Protein AF-A0A7Y3L074-F1 (afdb_monomer)

Mean predicted aligned error: 13.91 Å

Solvent-accessible surface area (backbone atoms only — not comparable to full-atom values): 13101 Å² total; per-residue (Å²): 138,76,60,79,57,76,55,100,78,48,36,43,43,35,52,37,78,64,99,51,98,62,56,33,51,31,40,36,39,57,53,100,70,73,79,61,49,61,50,62,70,57,99,68,92,46,83,76,61,37,72,64,50,51,51,47,52,52,53,50,50,29,71,76,64,77,39,83,77,81,68,68,74,72,76,77,77,85,73,68,90,47,70,68,57,40,52,49,51,52,51,51,52,52,50,54,56,51,50,52,26,46,50,46,20,62,72,48,57,49,42,80,77,44,70,34,80,97,48,75,51,40,52,28,30,32,35,73,45,53,86,84,59,91,61,97,45,43,48,34,36,34,67,46,63,84,41,83,61,37,48,50,79,42,67,68,32,53,74,41,80,77,71,58,36,36,66,51,38,34,51,54,61,72,38,39,74,66,37,48,54,49,23,40,59,47,33,76,68,37,81,68,66,47,76,46,82,40,48,44,78,73,92,71,81,65,101,60,74,67,56,38,83,46,75,48,73,52,74,130

Foldseek 3Di:
DWDWDDDPQQKTWIFADDDDPGTKIKIWHDDPDDDIAIDIPDPDDDPRDDPRRVVSVQVVCCVVPVDHDCPPPPPPPDDDPDPVRVVVVVVVVLVVVVVVLLVCLVPQQKDFPDADPPFNAAWIFIDGSPPVDPDPTWIWGAQALVLQVIAIPDPCQLQDDSSDGSRRSNSCVVCDPVNSVRRHVCLQPDQDKDKDKGADDPVPPDPDDRIDIDIDGGDD

Radius of gyration: 23.71 Å; Cα contacts (8 Å, |Δi|>4): 318; chains: 1; bounding box: 51×34×70 Å

Nearest PDB structures (foldseek):
  2yn8-assembly2_B  TM=3.005E-01  e=8.633E+00  Homo sapiens
  6yuf-assembly1_A  TM=2.715E-01  e=9.701E+00  Schizosaccharomyces pombe 972h-

Sequence (220 aa):
MSSLDSDEDNRLVARVAGNAEQPYRVEIRFARSGPPTARCGCPYDWEPLCKHAVAALLAWQQSETGSEPKLGGVASARAEDDPAERENTLRELAAIEREDRRKRAIEEGLRVRRTPAGGPLGDYAVTSGDPTRKTENYRVAVRDADWVHASCGCVDFMTNELGTCKHIECVRRYLGKEGARRLAAAAARSRRVSAYVSPRASDRLRFEAAEEIRFHVPPA

Secondary structure (DSSP, 8-state):
---EEEETTTEEEEEE--SSSSPEEEEEE--SSSPPEEEE-SS---SS--HHHHHHHHHHHHHHHSS----------S---SHHHHHHHHHHHHHHHHHHHHHHHHHT--EEEE--TTSSSEEEEEE-S-TT-----EEEEE-STTSTT-EE-SHHHHH-SSS--HHHHHHHHHHHHHHHHHHHHHHTT----EEEEEEPP-TT---S-SEEEEEE----

Structure (mmCIF, N/CA/C/O backbone):
data_AF-A0A7Y3L074-F1
#
_entry.id   AF-A0A7Y3L074-F1
#
loop_
_atom_site.group_PDB
_atom_site.id
_atom_site.type_symbol
_atom_site.label_atom_id
_atom_site.label_alt_id
_atom_site.label_comp_id
_atom_site.label_asym_id
_atom_site.label_entity_id
_atom_site.label_seq_id
_atom_site.pdbx_PDB_ins_code
_atom_site.Cartn_x
_atom_site.Cartn_y
_atom_site.Cartn_z
_atom_site.occupancy
_atom_site.B_iso_or_equiv
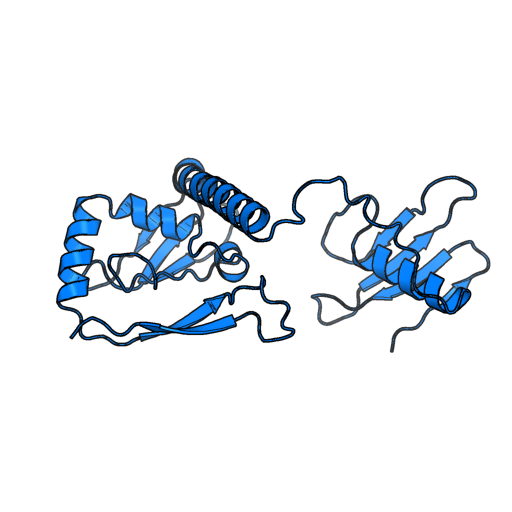_atom_site.auth_seq_id
_atom_site.auth_comp_id
_atom_site.auth_asym_id
_atom_site.auth_atom_id
_atom_site.pdbx_PDB_model_num
ATOM 1 N N . MET A 1 1 ? -0.785 -16.328 -32.886 1.00 34.22 1 MET A N 1
ATOM 2 C CA . MET A 1 1 ? 0.092 -16.386 -34.073 1.00 34.22 1 MET A CA 1
ATOM 3 C C . MET A 1 1 ? 0.764 -15.035 -34.229 1.00 34.22 1 MET A C 1
ATOM 5 O O . MET A 1 1 ? 0.110 -14.071 -34.610 1.00 34.22 1 MET A O 1
ATOM 9 N N . SER A 1 2 ? 2.019 -14.943 -33.808 1.00 39.16 2 SER A N 1
ATOM 10 C CA . SER A 1 2 ? 2.901 -13.796 -34.020 1.00 39.16 2 SER A CA 1
ATOM 11 C C . SER A 1 2 ? 3.472 -13.908 -35.435 1.00 39.16 2 SER A C 1
ATOM 13 O O . SER A 1 2 ? 4.170 -14.871 -35.725 1.00 39.16 2 SER A O 1
ATOM 15 N N . SER A 1 3 ? 3.116 -12.974 -36.318 1.00 46.84 3 SER A N 1
ATOM 16 C CA . SER A 1 3 ? 3.739 -12.830 -37.642 1.00 46.84 3 SER A CA 1
ATOM 17 C C . SER A 1 3 ? 4.775 -11.715 -37.550 1.00 46.84 3 SER A C 1
ATOM 19 O O . SER A 1 3 ? 4.482 -10.673 -36.952 1.00 46.84 3 SER A O 1
ATOM 21 N N . LEU A 1 4 ? 5.965 -11.960 -38.089 1.00 47.72 4 LEU A N 1
ATOM 22 C CA . LEU A 1 4 ? 7.063 -11.006 -38.221 1.00 47.72 4 LEU A CA 1
ATOM 23 C C . LEU A 1 4 ? 7.351 -10.890 -39.715 1.00 47.72 4 LEU A C 1
ATOM 25 O O . LEU A 1 4 ? 7.787 -11.865 -40.316 1.00 47.72 4 LEU A O 1
ATOM 29 N N . ASP A 1 5 ? 7.097 -9.716 -40.284 1.00 51.16 5 ASP A N 1
ATOM 30 C CA . ASP A 1 5 ? 7.420 -9.413 -41.676 1.00 51.16 5 ASP A CA 1
ATOM 31 C C . ASP A 1 5 ? 8.426 -8.250 -41.672 1.00 51.16 5 ASP A C 1
ATOM 33 O O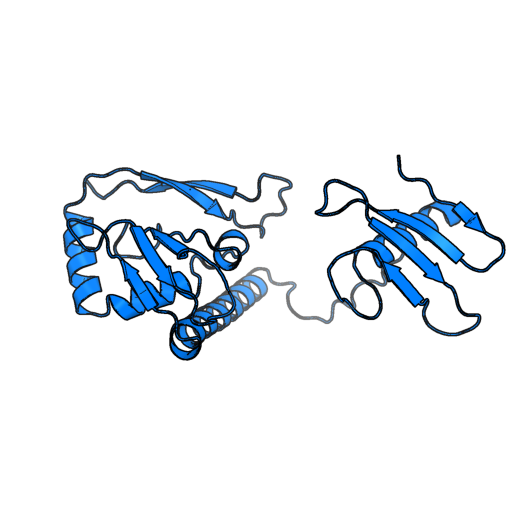 . ASP A 1 5 ? 8.124 -7.153 -41.180 1.00 51.16 5 ASP A O 1
ATOM 37 N N . SER A 1 6 ? 9.645 -8.502 -42.152 1.00 50.81 6 SER A N 1
ATOM 38 C CA . SER A 1 6 ? 10.639 -7.475 -42.475 1.00 50.81 6 SER A CA 1
ATOM 39 C C . SER A 1 6 ? 10.543 -7.155 -43.968 1.00 50.81 6 SER A C 1
ATOM 41 O O . SER A 1 6 ? 10.446 -8.049 -44.803 1.00 50.81 6 SER A O 1
ATOM 43 N N . ASP A 1 7 ? 10.514 -5.866 -44.295 1.00 54.56 7 ASP A N 1
ATOM 44 C CA . ASP A 1 7 ? 10.444 -5.357 -45.671 1.00 54.56 7 ASP A CA 1
ATOM 45 C C . ASP A 1 7 ? 11.780 -4.679 -46.031 1.00 54.56 7 ASP A C 1
ATOM 47 O O . ASP A 1 7 ? 12.517 -4.265 -45.128 1.00 54.56 7 ASP A O 1
ATOM 51 N N . GLU A 1 8 ? 12.082 -4.514 -47.323 1.00 53.91 8 GLU A N 1
ATOM 52 C CA . GLU A 1 8 ? 13.329 -3.911 -47.849 1.00 53.91 8 GLU A CA 1
ATOM 53 C C . GLU A 1 8 ? 13.558 -2.448 -47.370 1.00 53.91 8 GLU A C 1
ATOM 55 O O . GLU A 1 8 ? 14.645 -1.888 -47.511 1.00 53.91 8 GLU A O 1
ATOM 60 N N . ASP A 1 9 ? 12.556 -1.849 -46.718 1.00 59.78 9 ASP A N 1
ATOM 61 C CA . ASP A 1 9 ? 12.463 -0.455 -46.264 1.00 59.78 9 ASP A CA 1
ATOM 62 C C . ASP A 1 9 ? 13.028 -0.157 -44.850 1.00 59.78 9 ASP A C 1
ATOM 64 O O . ASP A 1 9 ? 12.645 0.840 -44.225 1.00 59.78 9 ASP A O 1
ATOM 68 N N . ASN A 1 10 ? 13.920 -0.984 -44.284 1.00 77.25 10 ASN A N 1
ATOM 69 C CA . ASN A 1 10 ? 14.431 -0.801 -42.904 1.00 77.25 10 ASN A CA 1
ATOM 70 C C . ASN A 1 10 ? 13.299 -0.696 -41.853 1.00 77.25 10 ASN A C 1
ATOM 72 O O . ASN A 1 10 ? 13.372 0.074 -40.883 1.00 77.25 10 ASN A O 1
ATOM 76 N N . ARG A 1 11 ? 12.222 -1.461 -42.054 1.00 85.12 11 ARG A N 1
ATOM 77 C CA . ARG A 1 11 ? 11.009 -1.416 -41.234 1.00 85.12 11 ARG A CA 1
ATOM 78 C C . ARG A 1 11 ? 10.669 -2.800 -40.693 1.00 85.12 11 ARG A C 1
ATOM 80 O O . ARG A 1 11 ? 10.555 -3.754 -41.452 1.00 85.12 11 ARG A O 1
ATOM 87 N N . LEU A 1 12 ? 10.427 -2.867 -39.386 1.00 88.94 12 LEU A N 1
ATOM 88 C CA . LEU A 1 12 ? 9.915 -4.046 -38.693 1.00 88.94 12 LEU A CA 1
ATOM 89 C C . LEU A 1 12 ? 8.476 -3.788 -38.245 1.00 88.94 12 LEU A C 1
ATOM 91 O O . LEU A 1 12 ? 8.205 -2.798 -37.559 1.00 88.94 12 LEU A O 1
ATOM 95 N N . VAL A 1 13 ? 7.557 -4.686 -38.602 1.00 91.75 13 VAL A N 1
ATOM 96 C CA . VAL A 1 13 ? 6.169 -4.657 -38.124 1.00 91.75 13 VAL A CA 1
ATOM 97 C C . VAL A 1 13 ? 5.883 -5.926 -37.332 1.00 91.75 13 VAL A C 1
ATOM 99 O O . VAL A 1 13 ? 6.144 -7.032 -37.793 1.00 91.75 13 VAL A O 1
ATOM 102 N N . ALA A 1 14 ? 5.319 -5.765 -36.136 1.00 92.12 14 ALA A N 1
ATOM 103 C CA . ALA A 1 14 ? 4.993 -6.878 -35.254 1.00 92.12 14 ALA A CA 1
ATOM 104 C C . ALA A 1 14 ? 3.616 -6.713 -34.604 1.00 92.12 14 ALA A C 1
ATOM 106 O O . ALA A 1 14 ? 3.124 -5.602 -34.379 1.00 92.12 14 ALA A O 1
ATOM 107 N N . ARG A 1 15 ? 3.006 -7.847 -34.251 1.00 94.50 15 ARG A N 1
ATOM 108 C CA . ARG A 1 15 ? 1.843 -7.912 -33.357 1.00 94.50 15 ARG A CA 1
ATOM 109 C C . ARG A 1 15 ? 2.285 -8.482 -32.016 1.00 94.50 15 ARG A C 1
ATOM 111 O O . ARG A 1 15 ? 2.646 -9.652 -31.937 1.00 94.50 15 ARG A O 1
ATOM 118 N N . VAL A 1 16 ? 2.245 -7.658 -30.973 1.00 92.12 16 VAL A N 1
ATOM 119 C CA . VAL A 1 16 ? 2.796 -7.981 -29.651 1.00 92.12 16 VAL A CA 1
ATOM 120 C C . VAL A 1 16 ? 1.669 -8.072 -28.627 1.00 92.12 16 VAL A C 1
ATOM 122 O O . VAL A 1 16 ? 0.908 -7.122 -28.441 1.00 92.12 16 VAL A O 1
ATOM 125 N N . ALA A 1 17 ? 1.538 -9.227 -27.973 1.00 90.88 17 ALA A N 1
ATOM 126 C CA . ALA A 1 17 ? 0.560 -9.421 -26.907 1.00 90.88 17 ALA A CA 1
ATOM 127 C C . ALA A 1 17 ? 0.863 -8.513 -25.698 1.00 90.88 17 ALA A C 1
ATOM 129 O O . ALA A 1 17 ? 2.016 -8.180 -25.424 1.00 90.88 17 ALA A O 1
ATOM 130 N N . GLY A 1 18 ? -0.174 -8.120 -24.962 1.00 83.56 18 GLY A N 1
ATOM 131 C CA . GLY A 1 18 ? -0.039 -7.295 -23.765 1.00 83.56 18 GLY A CA 1
ATOM 132 C C . GLY A 1 18 ? -1.328 -7.287 -22.950 1.00 83.56 18 GLY A C 1
ATOM 133 O O . GLY A 1 18 ? -2.044 -8.277 -22.930 1.00 83.56 18 GLY A O 1
ATOM 134 N N . ASN A 1 19 ? -1.633 -6.174 -22.277 1.00 76.62 19 ASN A N 1
ATOM 135 C CA . ASN A 1 19 ? -2.777 -6.096 -21.354 1.00 76.62 19 ASN A CA 1
ATOM 136 C C . ASN A 1 19 ? -4.155 -5.906 -22.030 1.00 76.62 19 ASN A C 1
ATOM 138 O O . ASN A 1 19 ? -5.159 -5.792 -21.338 1.00 76.62 19 ASN A O 1
ATOM 142 N N . ALA A 1 20 ? -4.207 -5.785 -23.358 1.00 78.81 20 ALA A N 1
ATOM 143 C CA . ALA A 1 20 ? -5.459 -5.674 -24.106 1.00 78.81 20 ALA A CA 1
ATOM 144 C C . ALA A 1 20 ? -5.858 -7.039 -24.683 1.00 78.81 20 ALA A C 1
ATOM 146 O O . ALA A 1 20 ? -4.991 -7.873 -24.942 1.00 78.81 20 ALA A O 1
ATOM 147 N N . GLU A 1 21 ? -7.154 -7.239 -24.945 1.00 79.62 21 GLU A N 1
ATOM 148 C CA . GLU A 1 21 ? -7.670 -8.461 -25.587 1.00 79.62 21 GLU A CA 1
ATOM 149 C C . GLU A 1 21 ? -7.034 -8.716 -26.963 1.00 79.62 21 GLU A C 1
ATOM 151 O O . GLU A 1 21 ? -6.818 -9.862 -27.354 1.00 79.62 21 GLU A O 1
ATOM 156 N N . GLN A 1 22 ? -6.709 -7.647 -27.697 1.00 83.94 22 GLN A N 1
ATOM 157 C CA . GLN A 1 22 ? -6.050 -7.727 -28.998 1.00 83.94 22 GLN A CA 1
ATOM 158 C C . GLN A 1 22 ? -4.565 -7.333 -28.900 1.00 83.94 22 GLN A C 1
ATOM 160 O O . GLN A 1 22 ? -4.235 -6.365 -28.211 1.00 83.94 22 GLN A O 1
ATOM 165 N N . PRO A 1 23 ? -3.658 -8.021 -29.626 1.00 89.25 23 PRO A N 1
ATOM 166 C CA . PRO A 1 23 ? -2.245 -7.656 -29.679 1.00 89.25 23 PRO A CA 1
ATOM 167 C C . PRO A 1 23 ? -2.024 -6.245 -30.227 1.00 89.25 23 PRO A C 1
ATOM 169 O O . PRO A 1 23 ? -2.631 -5.857 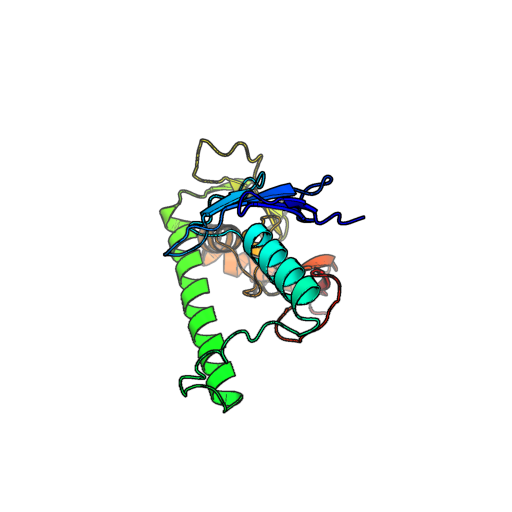-31.230 1.00 89.25 23 PRO A O 1
ATOM 172 N N . TYR A 1 24 ? -1.080 -5.520 -29.633 1.00 90.62 24 TYR A N 1
ATOM 173 C CA . TYR A 1 24 ? -0.669 -4.202 -30.097 1.00 90.62 24 TYR A CA 1
ATOM 174 C C . TYR A 1 24 ? 0.110 -4.311 -31.405 1.00 90.62 24 TYR A C 1
ATOM 176 O O . TYR A 1 24 ? 1.018 -5.135 -31.535 1.00 90.62 24 TYR A O 1
ATOM 184 N N . ARG A 1 25 ? -0.216 -3.449 -32.372 1.00 93.81 25 ARG A N 1
ATOM 185 C CA . ARG A 1 25 ? 0.609 -3.267 -33.568 1.00 93.81 25 ARG A CA 1
ATOM 186 C C . ARG A 1 25 ? 1.805 -2.390 -33.210 1.00 93.81 25 ARG A C 1
ATOM 188 O O . ARG A 1 25 ? 1.631 -1.285 -32.691 1.00 93.81 25 ARG A O 1
ATOM 195 N N . VAL A 1 26 ? 2.995 -2.895 -33.496 1.00 92.88 26 VAL A N 1
ATOM 196 C CA . VAL A 1 26 ? 4.275 -2.224 -33.282 1.00 92.88 26 VAL A CA 1
ATOM 197 C C . VAL A 1 26 ? 4.934 -2.030 -34.640 1.00 92.88 26 VAL A C 1
ATOM 199 O O . VAL A 1 26 ? 5.006 -2.970 -35.427 1.00 92.88 26 VAL A O 1
ATOM 202 N N . GLU A 1 27 ? 5.399 -0.817 -34.915 1.00 92.69 27 GLU A N 1
AT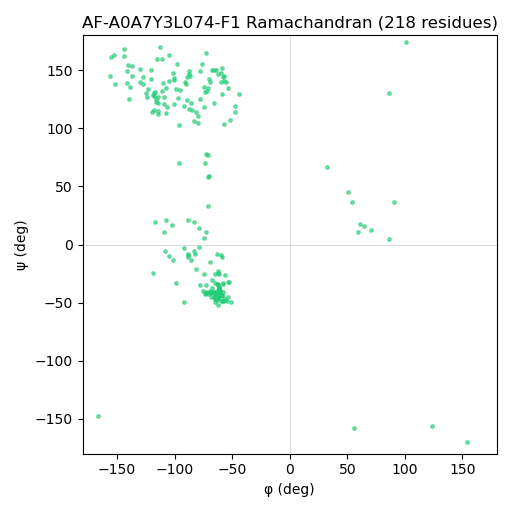OM 203 C CA . GLU A 1 27 ? 6.191 -0.481 -36.097 1.00 92.69 27 GLU A CA 1
ATOM 204 C C . GLU A 1 27 ? 7.507 0.148 -35.648 1.00 92.69 27 GLU A C 1
ATOM 206 O O . GLU A 1 27 ? 7.502 1.112 -34.881 1.00 92.69 27 GLU A O 1
ATOM 211 N N . ILE A 1 28 ? 8.625 -0.395 -36.121 1.00 91.56 28 ILE A N 1
ATOM 212 C CA . ILE A 1 28 ? 9.973 0.072 -35.801 1.00 91.56 28 ILE A CA 1
ATOM 213 C C . ILE A 1 28 ? 10.688 0.423 -37.097 1.00 91.56 28 ILE A C 1
ATOM 215 O O . ILE A 1 28 ? 10.638 -0.338 -38.061 1.00 91.56 28 ILE A O 1
ATOM 219 N N . ARG A 1 29 ? 11.343 1.585 -37.121 1.00 88.88 29 ARG A N 1
ATOM 220 C CA . ARG A 1 29 ? 12.133 2.058 -38.261 1.00 88.88 29 ARG A CA 1
ATOM 221 C C . ARG A 1 29 ? 13.588 2.219 -37.865 1.00 88.88 29 ARG A C 1
ATOM 223 O O . ARG A 1 29 ? 13.898 2.922 -36.898 1.00 88.88 29 ARG A O 1
ATOM 230 N N . PHE A 1 30 ? 14.466 1.602 -38.645 1.00 85.75 30 PHE A N 1
ATOM 231 C CA . PHE A 1 30 ? 15.907 1.678 -38.459 1.00 85.75 30 PHE A CA 1
ATOM 232 C C . PHE A 1 30 ? 16.481 2.832 -39.282 1.00 85.75 30 PHE A C 1
ATOM 234 O O . PHE A 1 30 ? 16.376 2.872 -40.510 1.00 85.75 30 PHE A O 1
ATOM 241 N N . ALA A 1 31 ? 17.092 3.796 -38.597 1.00 77.19 31 ALA A N 1
ATOM 242 C CA . ALA A 1 31 ? 17.871 4.835 -39.254 1.00 77.19 31 ALA A CA 1
ATOM 243 C C . ALA A 1 31 ? 19.230 4.273 -39.706 1.00 77.19 31 ALA A C 1
ATOM 245 O O . ALA A 1 31 ? 19.751 3.330 -39.115 1.00 77.19 31 ALA A O 1
ATOM 246 N N . ARG A 1 32 ? 19.846 4.892 -40.725 1.00 71.69 32 ARG A N 1
ATOM 247 C CA . ARG A 1 32 ? 21.221 4.558 -41.156 1.00 71.69 32 ARG A CA 1
ATOM 248 C C . ARG A 1 32 ? 22.267 4.814 -40.061 1.00 71.69 32 ARG A C 1
ATOM 250 O O . ARG A 1 32 ? 23.333 4.213 -40.079 1.00 71.69 32 ARG A O 1
ATOM 257 N N . SER A 1 33 ? 21.960 5.711 -39.128 1.00 71.88 33 SER A N 1
ATOM 258 C CA . SER A 1 33 ? 22.770 6.036 -37.956 1.00 71.88 33 SER A CA 1
ATOM 259 C C . SER A 1 33 ? 21.857 6.511 -36.826 1.00 71.88 33 SER A C 1
ATOM 261 O O . SER A 1 33 ? 20.957 7.313 -37.079 1.00 71.88 33 SER A O 1
ATOM 263 N N . GLY A 1 34 ? 22.112 6.071 -35.594 1.00 73.06 34 GLY A N 1
ATOM 264 C CA . GLY A 1 34 ? 21.317 6.429 -34.414 1.00 73.06 34 GLY A CA 1
ATOM 265 C C . GLY A 1 34 ? 20.327 5.340 -33.974 1.00 73.06 34 GLY A C 1
ATOM 266 O O . GLY A 1 34 ? 20.219 4.301 -34.628 1.00 73.06 34 GLY A O 1
ATOM 267 N N . PRO A 1 35 ? 19.639 5.543 -32.836 1.00 77.00 35 PRO A N 1
ATOM 268 C CA . PRO A 1 35 ? 18.701 4.565 -32.293 1.00 77.00 35 PRO A CA 1
ATOM 269 C C . PRO A 1 35 ? 17.458 4.411 -33.188 1.00 77.00 35 PRO A C 1
ATOM 271 O O . PRO A 1 35 ? 17.050 5.375 -33.845 1.00 77.00 35 PRO A O 1
ATOM 274 N N . PRO A 1 36 ? 16.828 3.222 -33.219 1.00 85.12 36 PRO A N 1
ATOM 275 C CA . PRO A 1 36 ? 15.591 3.025 -33.961 1.00 85.12 36 PRO A CA 1
ATOM 276 C C . PRO A 1 36 ? 14.451 3.850 -33.355 1.00 85.12 36 PRO A C 1
ATOM 278 O O . PRO A 1 36 ? 14.393 4.072 -32.146 1.00 85.12 36 PRO A O 1
ATOM 281 N N . THR A 1 37 ? 13.508 4.257 -34.201 1.00 88.00 37 THR A N 1
ATOM 282 C CA . THR A 1 37 ? 12.263 4.902 -33.756 1.00 88.00 37 THR A CA 1
ATOM 283 C C . THR A 1 37 ? 11.134 3.883 -33.758 1.00 88.00 37 THR A C 1
ATOM 285 O O . THR A 1 37 ? 11.066 3.047 -34.661 1.00 88.00 37 THR A O 1
ATOM 288 N N . ALA A 1 38 ? 10.243 3.940 -32.766 1.00 89.69 38 ALA A N 1
ATOM 289 C CA . ALA A 1 38 ? 9.112 3.024 -32.675 1.00 89.69 38 ALA A CA 1
ATOM 290 C C . ALA A 1 38 ? 7.780 3.758 -32.525 1.00 89.69 38 ALA A C 1
ATOM 292 O O . ALA A 1 38 ? 7.670 4.764 -31.830 1.00 89.69 38 ALA A O 1
ATOM 293 N N . ARG A 1 39 ? 6.742 3.199 -33.148 1.00 90.25 39 ARG A N 1
ATOM 294 C CA . ARG A 1 39 ? 5.340 3.533 -32.903 1.00 90.25 39 ARG A CA 1
ATOM 295 C C . ARG A 1 39 ? 4.629 2.285 -32.417 1.00 90.25 39 ARG A C 1
ATOM 297 O O . ARG A 1 39 ? 4.701 1.233 -33.048 1.00 90.25 39 ARG A O 1
ATOM 304 N N . CYS A 1 40 ? 3.929 2.402 -31.299 1.00 91.56 40 CYS A N 1
ATOM 305 C CA . CYS A 1 40 ? 3.173 1.306 -30.715 1.00 91.56 40 CYS A CA 1
ATOM 306 C C . CYS A 1 40 ? 1.736 1.755 -30.470 1.00 91.56 40 CYS A C 1
ATOM 308 O O . CYS A 1 40 ? 1.514 2.851 -29.969 1.00 91.56 40 CYS A O 1
ATOM 310 N N . GLY A 1 41 ? 0.762 0.895 -30.774 1.00 88.94 41 GLY A N 1
ATOM 311 C CA . GLY A 1 41 ? -0.648 1.141 -30.451 1.00 88.94 41 GLY A CA 1
ATOM 312 C C . GLY A 1 41 ? -0.996 0.998 -28.963 1.00 88.94 41 GLY A C 1
ATOM 313 O O . GLY A 1 41 ? -2.176 0.911 -28.631 1.00 88.94 41 GLY A O 1
ATOM 314 N N . CYS A 1 42 ? -0.008 0.886 -28.067 1.00 88.81 42 CYS A N 1
ATOM 315 C CA . CYS A 1 42 ? -0.265 0.769 -26.636 1.00 88.81 42 CYS A CA 1
ATOM 316 C C . CYS A 1 42 ? -0.609 2.130 -26.013 1.00 88.81 42 CYS A C 1
ATOM 318 O O . CYS A 1 42 ? -0.066 3.143 -26.444 1.00 88.81 42 CYS A O 1
ATOM 320 N N . PRO A 1 43 ? -1.441 2.167 -24.957 1.00 82.44 43 PRO A N 1
ATOM 321 C CA . PRO A 1 43 ? -1.913 3.416 -24.352 1.00 82.44 43 PRO A CA 1
ATOM 322 C C . PRO A 1 43 ? -0.855 4.137 -23.498 1.00 82.44 43 PRO A C 1
ATOM 324 O O . PRO A 1 43 ? -1.182 5.097 -22.808 1.00 82.44 43 PRO A O 1
ATOM 327 N N . TYR A 1 44 ? 0.386 3.647 -23.480 1.00 77.50 44 TYR A N 1
ATOM 328 C CA . TYR A 1 44 ? 1.446 4.166 -22.626 1.00 77.50 44 TYR A CA 1
ATOM 329 C C . TYR A 1 44 ? 2.481 4.944 -23.434 1.00 77.50 44 TYR A C 1
ATOM 331 O O . TYR A 1 44 ? 2.971 4.443 -24.446 1.00 77.50 44 TYR A O 1
ATOM 339 N N . ASP A 1 45 ? 2.862 6.109 -22.918 1.00 70.38 45 ASP A N 1
ATOM 340 C CA . ASP A 1 45 ? 3.824 7.024 -23.530 1.00 70.38 45 ASP A CA 1
ATOM 341 C C . ASP A 1 45 ? 5.232 6.813 -22.946 1.00 70.38 45 ASP A C 1
ATOM 343 O O . ASP A 1 45 ? 5.723 7.583 -22.124 1.00 70.38 45 ASP A O 1
ATOM 347 N N . TRP A 1 46 ? 5.841 5.670 -23.278 1.00 69.12 46 TRP A N 1
ATOM 348 C CA . TRP A 1 46 ? 7.213 5.348 -22.871 1.00 69.12 46 TRP A CA 1
ATOM 349 C C . TRP A 1 46 ? 8.178 5.710 -23.999 1.00 69.12 46 TRP A C 1
ATOM 351 O O . TRP A 1 46 ? 8.301 4.964 -24.975 1.00 69.12 46 TRP A O 1
ATOM 361 N N . GLU A 1 47 ? 8.879 6.829 -23.853 1.00 65.38 47 GLU A N 1
ATOM 362 C CA . GLU A 1 47 ? 9.951 7.232 -24.762 1.00 65.38 47 GLU A CA 1
ATOM 363 C C . GLU A 1 47 ? 11.311 6.665 -24.303 1.00 65.38 47 GLU A C 1
ATOM 365 O O . GLU A 1 47 ? 11.569 6.582 -23.100 1.00 65.38 47 GLU A O 1
ATOM 370 N N . PRO A 1 48 ? 12.214 6.268 -25.223 1.00 72.81 48 PRO A N 1
ATOM 371 C CA . PRO A 1 48 ? 12.046 6.214 -26.680 1.00 72.81 48 PRO A CA 1
ATOM 372 C C . PRO A 1 48 ? 11.408 4.903 -27.186 1.00 72.81 48 PRO A C 1
ATOM 374 O O . PRO A 1 48 ? 11.020 4.824 -28.350 1.00 72.81 48 PRO A O 1
ATOM 377 N N . LEU A 1 49 ? 11.317 3.864 -26.346 1.00 84.88 49 LEU A N 1
ATOM 378 C CA . LEU A 1 49 ? 10.767 2.551 -26.693 1.00 84.88 49 LEU A CA 1
ATOM 379 C C . LEU A 1 49 ? 9.922 2.004 -25.538 1.00 84.88 49 LEU A C 1
ATOM 381 O O . LEU A 1 49 ? 10.414 1.803 -24.430 1.00 84.88 49 LEU A O 1
ATOM 385 N N . CYS A 1 50 ? 8.665 1.655 -25.809 1.00 88.94 50 CYS A N 1
ATOM 386 C CA . CYS A 1 50 ? 7.866 0.889 -24.856 1.00 88.94 50 CYS A CA 1
ATOM 387 C C . CYS A 1 50 ? 8.327 -0.578 -24.781 1.00 88.94 50 CYS A C 1
ATOM 389 O O . CYS A 1 50 ? 8.956 -1.105 -25.703 1.00 88.94 50 CYS A O 1
ATOM 391 N N . LYS A 1 51 ? 7.901 -1.295 -23.734 1.00 89.56 51 LYS A N 1
ATOM 392 C CA . LYS A 1 51 ? 8.175 -2.736 -23.576 1.00 89.56 51 LYS A CA 1
ATOM 393 C C . LYS A 1 51 ? 7.776 -3.587 -24.788 1.00 89.56 51 LYS A C 1
ATOM 395 O O . LYS A 1 51 ? 8.435 -4.574 -25.084 1.00 89.56 51 LYS A O 1
ATOM 400 N N . HIS A 1 52 ? 6.717 -3.203 -25.506 1.00 92.62 52 HIS A N 1
ATOM 401 C CA . HIS A 1 52 ? 6.272 -3.935 -26.692 1.00 92.62 52 HIS A CA 1
ATOM 402 C C . HIS A 1 52 ? 7.224 -3.726 -27.882 1.00 92.62 52 HIS A C 1
ATOM 404 O O . HIS A 1 52 ? 7.457 -4.660 -28.641 1.00 92.62 52 HIS A O 1
ATOM 410 N N . ALA A 1 53 ? 7.807 -2.530 -28.026 1.00 91.44 53 ALA A N 1
ATOM 411 C CA . ALA A 1 53 ? 8.823 -2.257 -29.041 1.00 91.44 53 ALA A CA 1
ATOM 412 C C . ALA A 1 53 ? 10.130 -3.000 -28.739 1.00 91.44 53 ALA A C 1
ATOM 414 O O . ALA A 1 53 ? 10.710 -3.609 -29.634 1.00 91.44 53 ALA A O 1
ATOM 415 N N . VAL A 1 54 ? 10.535 -3.037 -27.467 1.00 90.12 54 VAL A N 1
ATOM 416 C CA . VAL A 1 54 ? 11.670 -3.857 -27.018 1.00 90.12 54 VAL A CA 1
ATOM 417 C C . VAL A 1 54 ? 11.418 -5.337 -27.313 1.00 90.12 54 VAL A C 1
ATOM 419 O O . VAL A 1 54 ? 12.259 -5.982 -27.927 1.00 90.12 54 VAL A O 1
ATOM 422 N N . ALA A 1 55 ? 10.243 -5.868 -26.963 1.00 90.94 55 ALA A N 1
ATOM 423 C CA . ALA A 1 55 ? 9.892 -7.261 -27.236 1.00 90.94 55 ALA A CA 1
ATOM 424 C C . ALA A 1 55 ? 9.949 -7.606 -28.736 1.00 90.94 55 ALA A C 1
ATOM 426 O O . ALA A 1 55 ? 10.461 -8.662 -29.096 1.00 90.94 55 ALA A O 1
ATOM 427 N N . ALA A 1 56 ? 9.475 -6.709 -29.609 1.00 91.50 56 ALA A N 1
ATOM 428 C CA . ALA A 1 56 ? 9.563 -6.895 -31.056 1.00 91.50 56 ALA A CA 1
ATOM 429 C C . ALA A 1 56 ? 11.020 -6.940 -31.555 1.00 91.50 56 ALA A C 1
ATOM 431 O O . ALA A 1 56 ? 11.350 -7.799 -32.368 1.00 91.50 56 ALA A O 1
ATOM 432 N N . LEU A 1 57 ? 11.897 -6.066 -31.044 1.00 89.31 57 LEU A N 1
ATOM 433 C CA . LEU A 1 57 ? 13.324 -6.064 -31.392 1.00 89.31 57 LEU A CA 1
ATOM 434 C C . LEU A 1 57 ? 14.047 -7.331 -30.933 1.00 89.31 57 LEU A C 1
ATOM 436 O O . LEU A 1 57 ? 14.851 -7.868 -31.688 1.00 89.31 57 LEU A O 1
ATOM 440 N N . LEU A 1 58 ? 13.763 -7.807 -29.717 1.00 88.62 58 LEU A N 1
ATOM 441 C CA . LEU A 1 58 ? 14.365 -9.033 -29.187 1.00 88.62 58 LEU A CA 1
ATOM 442 C C . LEU A 1 58 ? 13.927 -10.249 -30.008 1.00 88.62 58 LEU A C 1
ATOM 444 O O . LEU A 1 58 ? 14.772 -11.032 -30.428 1.00 88.62 58 LEU A O 1
ATOM 448 N N . ALA A 1 59 ? 12.628 -10.364 -30.303 1.00 88.56 59 ALA A N 1
ATOM 449 C CA . ALA A 1 59 ? 12.102 -11.453 -31.122 1.00 88.56 59 ALA A C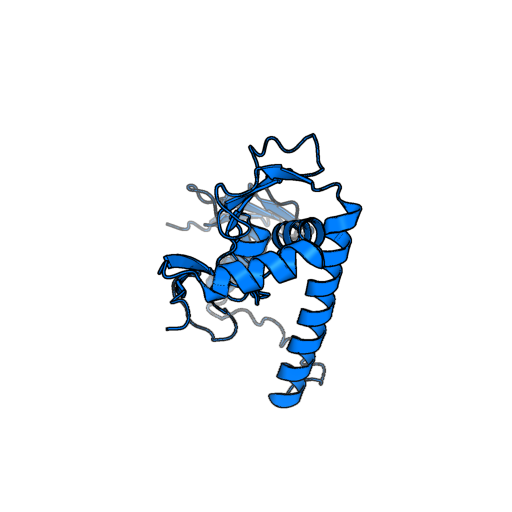A 1
ATOM 450 C C . ALA A 1 59 ? 12.695 -11.446 -32.541 1.00 88.56 59 ALA A C 1
ATOM 452 O O . ALA A 1 59 ? 13.057 -12.499 -33.058 1.00 88.56 59 ALA A O 1
ATOM 453 N N . TRP A 1 60 ? 12.837 -10.263 -33.148 1.00 88.38 60 TRP A N 1
ATOM 454 C CA . TRP A 1 60 ? 13.483 -10.115 -34.453 1.00 88.38 60 TRP A CA 1
ATOM 455 C C . TRP A 1 60 ? 14.974 -10.483 -34.408 1.00 88.38 60 TRP A C 1
ATOM 457 O O . TRP A 1 60 ? 15.449 -11.263 -35.226 1.00 88.38 60 TRP A O 1
ATOM 467 N N . GLN A 1 61 ? 15.731 -10.000 -33.420 1.00 86.88 61 GLN A N 1
ATOM 468 C CA . GLN A 1 61 ? 17.148 -10.354 -33.290 1.00 86.88 61 GLN A CA 1
ATOM 469 C C . GLN A 1 61 ? 17.343 -11.860 -33.063 1.00 86.88 61 GLN A C 1
ATOM 471 O O . GLN A 1 61 ? 18.262 -12.448 -33.638 1.00 86.88 61 GLN A O 1
ATOM 476 N N . GLN A 1 62 ? 16.479 -12.497 -32.273 1.00 86.75 62 GLN A N 1
ATOM 477 C CA . GLN A 1 62 ? 16.492 -13.946 -32.080 1.00 86.75 62 GLN A CA 1
ATOM 478 C C . GLN A 1 62 ? 16.179 -14.697 -33.382 1.00 86.75 62 GLN A C 1
ATOM 480 O O . GLN A 1 62 ? 16.847 -15.690 -33.662 1.00 86.75 62 GLN A O 1
ATOM 485 N N . SER A 1 63 ? 15.226 -14.231 -34.202 1.00 84.75 63 SER A N 1
ATOM 486 C CA . SER A 1 63 ? 14.925 -14.876 -35.490 1.00 84.75 63 SER A CA 1
ATOM 487 C C . SER A 1 63 ? 16.059 -14.739 -36.505 1.00 84.75 63 SER A C 1
ATOM 489 O O . SER A 1 63 ? 16.328 -15.688 -37.232 1.00 84.75 63 SER A O 1
ATOM 491 N N . GLU A 1 64 ? 16.747 -13.595 -36.532 1.00 83.19 64 GLU A N 1
ATOM 492 C CA . GLU A 1 64 ? 17.871 -13.355 -37.451 1.00 83.19 64 GLU A CA 1
ATOM 493 C C . GLU A 1 64 ? 19.146 -14.095 -37.029 1.00 83.19 64 GLU A C 1
ATOM 495 O O . GLU A 1 64 ? 19.886 -14.617 -37.859 1.00 83.19 64 GLU A O 1
ATOM 500 N N . THR A 1 65 ? 19.438 -14.128 -35.726 1.00 83.50 65 THR A N 1
ATOM 501 C CA . THR A 1 65 ? 20.736 -14.609 -35.219 1.00 83.50 65 THR A CA 1
ATOM 502 C C . THR A 1 65 ? 20.681 -15.997 -34.585 1.00 83.50 65 THR A C 1
ATOM 504 O O . THR A 1 65 ? 21.727 -16.545 -34.232 1.00 83.50 65 THR A O 1
ATOM 507 N N . GLY A 1 66 ? 19.482 -16.552 -34.370 1.00 82.56 66 GLY A N 1
ATOM 508 C CA . GLY A 1 66 ? 19.269 -17.813 -33.649 1.00 82.56 66 GLY A CA 1
ATOM 509 C C . GLY A 1 66 ? 19.793 -17.808 -32.208 1.00 82.56 66 GLY A C 1
ATOM 510 O O . GLY A 1 66 ? 19.899 -18.861 -31.585 1.00 82.56 66 GLY A O 1
ATOM 511 N N . SER A 1 67 ? 20.174 -16.639 -31.692 1.00 79.12 67 SER A N 1
ATOM 512 C CA . SER A 1 67 ? 20.885 -16.470 -30.431 1.00 79.12 67 SER A CA 1
ATOM 513 C C . SER A 1 67 ? 20.070 -15.600 -29.491 1.00 79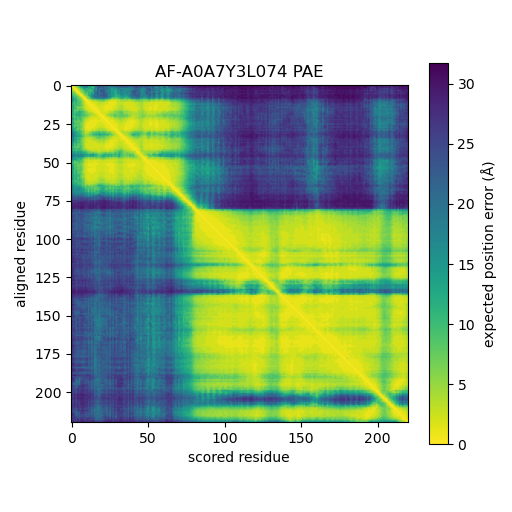.12 67 SER A C 1
ATOM 515 O O . SER A 1 67 ? 19.486 -14.600 -29.912 1.00 79.12 67 SER A O 1
ATOM 517 N N . GLU A 1 68 ? 20.095 -15.935 -28.202 1.00 76.69 68 GLU A N 1
ATOM 518 C CA . GLU A 1 68 ? 19.576 -15.043 -27.167 1.00 76.69 68 GLU A CA 1
ATOM 519 C C . GLU A 1 68 ? 20.261 -13.665 -27.262 1.00 76.69 68 GLU A C 1
ATOM 521 O O . GLU A 1 68 ? 21.476 -13.592 -27.511 1.00 76.69 68 GLU A O 1
ATOM 526 N N . PRO A 1 69 ? 19.515 -12.560 -27.082 1.00 70.31 69 PRO A N 1
ATOM 527 C CA . PRO A 1 69 ? 20.088 -11.232 -27.095 1.00 70.31 69 PRO A CA 1
ATOM 528 C C . PRO A 1 69 ? 21.146 -11.146 -26.009 1.00 70.31 69 PRO A C 1
ATOM 530 O O . PRO A 1 69 ? 20.892 -11.426 -24.836 1.00 70.31 69 PRO A O 1
ATOM 533 N N . LYS A 1 70 ? 22.336 -10.677 -26.390 1.00 70.19 70 LYS A N 1
ATOM 534 C CA . LYS A 1 70 ? 23.321 -10.197 -25.423 1.00 70.19 70 LYS A CA 1
ATOM 535 C C . LYS A 1 70 ? 22.810 -8.882 -24.853 1.00 70.19 70 LYS A C 1
ATOM 537 O O . LYS A 1 70 ? 23.255 -7.805 -25.243 1.00 70.19 70 LYS A O 1
ATOM 542 N N . LEU A 1 71 ? 21.852 -8.979 -23.937 1.00 65.31 71 LEU A N 1
ATOM 543 C CA . LEU A 1 71 ? 21.592 -7.934 -22.965 1.00 65.31 71 LEU A CA 1
ATOM 544 C C . LEU A 1 71 ? 22.927 -7.774 -22.249 1.00 65.31 71 LEU A C 1
ATOM 546 O O . LEU A 1 71 ? 23.344 -8.689 -21.538 1.00 65.31 71 LEU A O 1
ATOM 550 N N . GLY A 1 72 ? 23.671 -6.708 -22.568 1.00 57.69 72 GLY A N 1
ATOM 551 C CA . GLY A 1 72 ? 24.951 -6.438 -21.923 1.00 57.69 72 GLY A CA 1
ATOM 552 C C . GLY A 1 72 ? 24.762 -6.676 -20.436 1.00 57.69 72 GLY A C 1
ATOM 553 O O . GLY A 1 72 ? 23.743 -6.240 -19.897 1.00 57.69 72 GLY A O 1
ATOM 554 N N . GLY A 1 73 ? 25.654 -7.466 -19.823 1.00 51.88 73 GLY A N 1
ATOM 555 C CA . GLY A 1 73 ? 25.530 -7.775 -18.405 1.00 51.88 73 GLY A CA 1
ATOM 556 C C . GLY A 1 73 ? 25.278 -6.454 -17.709 1.00 51.88 73 GLY A C 1
ATOM 557 O O . GLY A 1 73 ? 26.066 -5.526 -17.914 1.00 51.88 73 GLY A O 1
ATOM 558 N N . VAL A 1 74 ? 24.130 -6.332 -17.027 1.00 48.25 74 VAL A N 1
ATOM 559 C CA . VAL A 1 74 ? 23.841 -5.150 -16.213 1.00 48.25 74 VAL A CA 1
ATOM 560 C C . VAL A 1 74 ? 25.119 -4.978 -15.434 1.00 48.25 74 VAL A C 1
ATOM 562 O O . VAL A 1 74 ? 25.508 -5.943 -14.773 1.00 48.25 74 VAL A O 1
ATOM 565 N N . ALA A 1 75 ? 25.855 -3.882 -15.667 1.00 45.72 75 ALA A N 1
ATOM 566 C CA . ALA A 1 75 ? 27.121 -3.683 -14.991 1.00 45.72 75 ALA A CA 1
ATOM 567 C C . ALA A 1 75 ? 26.762 -3.872 -13.531 1.00 45.72 75 ALA A C 1
ATOM 569 O O . ALA A 1 75 ? 25.980 -3.086 -12.993 1.00 45.72 75 ALA A O 1
ATOM 570 N N . SER A 1 76 ? 27.187 -4.998 -12.960 1.00 47.28 76 SER A N 1
ATOM 571 C CA . SER A 1 76 ? 26.884 -5.359 -11.594 1.00 47.28 76 SER A CA 1
ATOM 572 C C . SER A 1 76 ? 27.767 -4.411 -10.817 1.00 47.28 76 SER A C 1
ATOM 574 O O . SER A 1 76 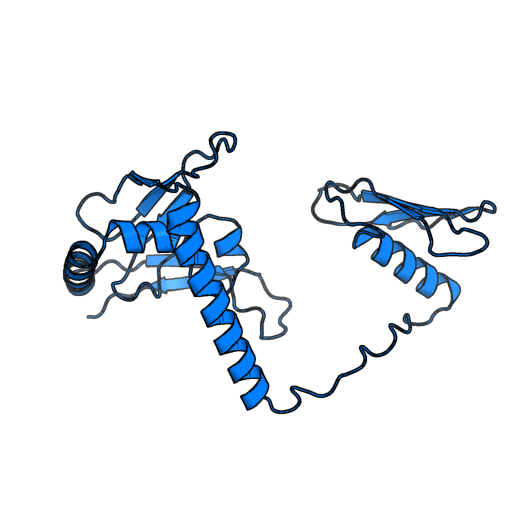? 28.903 -4.731 -10.465 1.00 47.28 76 SER A O 1
ATOM 576 N N . ALA A 1 77 ? 27.322 -3.164 -10.716 1.00 44.94 77 ALA A N 1
ATOM 577 C CA . ALA A 1 77 ? 27.975 -2.100 -10.007 1.00 44.94 77 ALA A CA 1
ATOM 578 C C . ALA A 1 77 ? 27.763 -2.403 -8.525 1.00 44.94 77 ALA A C 1
ATOM 580 O O . ALA A 1 77 ? 26.960 -1.775 -7.858 1.00 44.94 77 ALA A O 1
ATOM 581 N N . ARG A 1 78 ? 28.446 -3.462 -8.078 1.00 49.47 78 ARG A N 1
ATOM 582 C CA . ARG A 1 78 ? 29.137 -3.636 -6.805 1.00 49.47 78 ARG A CA 1
ATOM 583 C C . ARG A 1 78 ? 28.485 -2.900 -5.632 1.00 49.47 78 ARG A C 1
ATOM 585 O O . ARG A 1 78 ? 29.080 -1.991 -5.066 1.00 49.47 78 ARG A O 1
ATOM 592 N N . ALA A 1 79 ? 27.298 -3.362 -5.283 1.00 49.41 79 ALA A N 1
ATOM 593 C CA . ALA A 1 79 ? 26.701 -3.383 -3.954 1.00 49.41 79 ALA A CA 1
ATOM 594 C C . ALA A 1 79 ? 25.667 -4.527 -3.999 1.00 49.41 79 ALA A C 1
ATOM 596 O O . ALA A 1 79 ? 25.068 -4.719 -5.053 1.00 49.41 79 ALA A O 1
ATOM 597 N N . GLU A 1 80 ? 25.451 -5.272 -2.912 1.00 51.91 80 GLU A N 1
ATOM 598 C CA . GLU A 1 80 ? 24.369 -6.279 -2.765 1.00 51.91 80 GLU A CA 1
ATOM 599 C C . GLU A 1 80 ? 24.634 -7.751 -3.177 1.00 51.91 80 GLU A C 1
ATOM 601 O O . GLU A 1 80 ? 23.714 -8.437 -3.623 1.00 51.91 80 GLU A O 1
ATOM 606 N N . ASP A 1 81 ? 25.835 -8.299 -2.950 1.00 59.84 81 ASP A N 1
ATOM 607 C CA . ASP A 1 81 ? 26.024 -9.772 -2.946 1.00 59.84 81 ASP A CA 1
ATOM 608 C C . ASP A 1 81 ? 25.786 -10.413 -1.560 1.00 59.84 81 ASP A C 1
ATOM 610 O O . ASP A 1 81 ? 25.683 -11.636 -1.460 1.00 59.84 81 ASP A O 1
ATOM 614 N N . ASP A 1 82 ? 25.665 -9.621 -0.484 1.00 80.00 82 ASP A N 1
ATOM 615 C CA . ASP A 1 82 ? 25.232 -10.120 0.826 1.00 80.00 82 ASP A CA 1
ATOM 616 C C . ASP A 1 82 ? 23.692 -10.094 0.919 1.00 80.00 82 ASP A C 1
ATOM 618 O O . ASP A 1 82 ? 23.089 -9.013 0.899 1.00 80.00 82 ASP A O 1
ATOM 622 N N . PRO A 1 83 ? 23.023 -11.257 1.065 1.00 81.12 83 PRO A N 1
ATOM 623 C CA . PRO A 1 83 ? 21.579 -11.319 1.271 1.00 81.12 83 PRO A CA 1
ATOM 624 C C . PRO A 1 83 ? 21.089 -10.465 2.445 1.00 81.12 83 PRO A C 1
ATOM 626 O O . PRO A 1 83 ? 19.971 -9.954 2.391 1.00 81.12 83 PRO A O 1
ATOM 629 N N . ALA A 1 84 ? 21.898 -10.303 3.497 1.00 86.06 84 ALA A N 1
ATOM 630 C CA . ALA A 1 84 ? 21.532 -9.495 4.654 1.00 86.06 84 ALA A CA 1
ATOM 631 C C . ALA A 1 84 ? 21.559 -7.993 4.339 1.00 86.06 84 ALA A C 1
ATOM 633 O O . ALA A 1 84 ? 20.645 -7.270 4.739 1.00 86.06 84 ALA A O 1
ATOM 634 N N . GLU A 1 85 ? 22.568 -7.532 3.598 1.00 84.25 85 GLU A N 1
ATOM 635 C CA . GLU A 1 85 ? 22.660 -6.150 3.125 1.00 84.25 85 GLU A CA 1
ATOM 636 C C . GLU A 1 85 ? 21.499 -5.824 2.182 1.00 84.25 85 GLU A C 1
ATOM 638 O O . GLU A 1 85 ? 20.779 -4.855 2.413 1.00 84.25 85 GLU A O 1
ATOM 643 N N . ARG A 1 86 ? 21.230 -6.695 1.200 1.00 82.31 86 ARG A N 1
ATOM 644 C CA . ARG A 1 86 ? 20.087 -6.557 0.287 1.00 82.31 86 ARG A CA 1
ATOM 645 C C . ARG A 1 86 ? 18.759 -6.475 1.039 1.00 82.31 86 ARG A C 1
ATOM 647 O O . ARG A 1 86 ? 17.937 -5.605 0.766 1.00 82.31 86 ARG A O 1
ATOM 654 N N . GLU A 1 87 ? 18.533 -7.374 1.990 1.00 85.69 87 GLU A N 1
ATOM 655 C CA . GLU A 1 87 ? 17.326 -7.369 2.817 1.00 85.69 87 GLU A CA 1
ATOM 656 C C . GLU A 1 87 ? 17.210 -6.076 3.645 1.00 85.69 87 GLU A C 1
ATOM 658 O O . GLU A 1 87 ? 16.117 -5.529 3.801 1.00 85.69 87 GLU A O 1
ATOM 663 N N . ASN A 1 88 ? 18.325 -5.547 4.153 1.00 88.38 88 ASN A N 1
ATOM 664 C CA . ASN A 1 88 ? 18.335 -4.269 4.856 1.00 88.38 88 ASN A CA 1
ATOM 665 C C . ASN A 1 88 ? 17.977 -3.099 3.923 1.00 88.38 88 ASN A C 1
ATOM 667 O O . ASN A 1 88 ? 17.105 -2.298 4.266 1.00 88.38 88 ASN A O 1
ATOM 671 N N . THR A 1 89 ? 18.558 -3.052 2.721 1.00 88.44 89 THR A N 1
ATOM 672 C CA . THR A 1 89 ? 18.224 -2.062 1.687 1.00 88.44 89 THR A CA 1
ATOM 673 C C . THR A 1 89 ? 16.738 -2.111 1.333 1.00 88.44 89 THR A C 1
ATOM 675 O O . THR A 1 89 ? 16.061 -1.082 1.312 1.00 88.44 89 THR A O 1
ATOM 678 N N . LEU A 1 90 ? 16.180 -3.310 1.127 1.00 87.56 90 LEU A N 1
ATOM 679 C CA . LEU A 1 90 ? 14.753 -3.482 0.843 1.00 87.56 90 LEU A CA 1
ATOM 680 C C . LEU A 1 90 ? 13.871 -2.963 1.986 1.00 87.56 90 LEU A C 1
ATOM 682 O O . LEU A 1 90 ? 12.853 -2.314 1.732 1.00 87.56 90 LEU A O 1
ATOM 686 N N . ARG A 1 91 ? 14.259 -3.192 3.248 1.00 90.19 91 ARG A N 1
ATOM 687 C CA . ARG A 1 91 ? 13.540 -2.648 4.413 1.00 90.19 91 ARG A CA 1
ATOM 688 C C . ARG A 1 91 ? 13.588 -1.127 4.465 1.00 90.19 91 ARG A C 1
ATOM 690 O O . ARG A 1 91 ? 12.561 -0.516 4.767 1.00 90.19 91 ARG A O 1
ATOM 697 N N . GLU A 1 92 ? 14.737 -0.527 4.172 1.00 92.25 92 GLU A N 1
ATOM 698 C CA . GLU A 1 92 ? 14.906 0.927 4.150 1.00 92.25 92 GLU A CA 1
ATOM 699 C C . GLU A 1 92 ? 14.053 1.572 3.050 1.00 92.25 92 GLU A C 1
ATOM 701 O O . GLU A 1 92 ? 13.248 2.464 3.330 1.00 92.25 92 GLU A O 1
ATOM 706 N N . LEU A 1 93 ? 14.121 1.047 1.824 1.00 91.50 93 LEU A N 1
ATOM 707 C CA . LEU A 1 93 ? 13.283 1.495 0.709 1.00 91.50 93 LEU A CA 1
ATOM 708 C C . LEU A 1 93 ? 11.790 1.340 1.023 1.00 91.50 93 LEU A C 1
ATOM 710 O O . LEU A 1 93 ? 11.001 2.263 0.805 1.00 91.50 93 LEU A O 1
ATOM 714 N N . ALA A 1 94 ? 11.393 0.206 1.607 1.00 91.50 94 ALA A N 1
ATOM 715 C CA . ALA A 1 94 ? 10.018 -0.014 2.035 1.00 91.50 94 ALA A CA 1
ATOM 716 C C . ALA A 1 94 ? 9.580 0.982 3.124 1.00 91.50 94 ALA A C 1
ATOM 718 O O . ALA A 1 94 ? 8.410 1.363 3.170 1.00 91.50 94 ALA A O 1
ATOM 719 N N . ALA A 1 95 ? 10.477 1.409 4.017 1.00 94.62 95 ALA A N 1
ATOM 720 C CA . ALA A 1 95 ? 10.175 2.425 5.022 1.00 94.62 95 ALA A CA 1
ATOM 721 C C . ALA A 1 95 ? 9.954 3.805 4.385 1.00 94.62 95 ALA A C 1
ATOM 723 O O . ALA A 1 95 ? 8.954 4.459 4.694 1.00 94.62 95 ALA A O 1
ATOM 724 N N . ILE A 1 96 ? 10.824 4.206 3.453 1.00 94.94 96 ILE A N 1
ATOM 725 C CA . ILE A 1 96 ? 10.706 5.462 2.696 1.00 94.94 96 ILE A CA 1
ATOM 726 C C . ILE A 1 96 ? 9.374 5.506 1.937 1.00 94.94 96 ILE A C 1
ATOM 728 O O . ILE A 1 96 ? 8.611 6.462 2.057 1.00 94.94 96 ILE A O 1
ATOM 732 N N . GLU A 1 97 ? 9.046 4.438 1.215 1.00 94.69 97 GLU A N 1
ATOM 733 C CA . GLU A 1 97 ? 7.870 4.382 0.341 1.00 94.69 97 GLU A CA 1
ATOM 734 C C . GLU A 1 97 ? 6.549 4.250 1.134 1.00 94.69 97 GLU A C 1
ATOM 736 O O . GLU A 1 97 ? 5.479 4.692 0.693 1.00 94.69 97 GLU A O 1
ATOM 741 N N . ARG A 1 98 ? 6.596 3.703 2.360 1.00 95.50 98 ARG A N 1
ATOM 742 C CA . ARG A 1 98 ? 5.481 3.796 3.322 1.00 95.50 98 ARG A CA 1
ATOM 743 C C . ARG A 1 98 ? 5.297 5.221 3.839 1.00 95.50 98 ARG A C 1
ATOM 745 O O . ARG A 1 98 ? 4.158 5.673 3.955 1.00 95.50 98 ARG A O 1
ATOM 752 N N . GLU A 1 99 ? 6.382 5.928 4.142 1.00 96.00 99 GLU A N 1
ATOM 753 C CA . GLU A 1 99 ? 6.314 7.317 4.603 1.00 96.00 99 GLU A CA 1
ATOM 754 C C . GLU A 1 99 ? 5.777 8.250 3.512 1.00 96.00 99 GLU A C 1
ATOM 756 O O . GLU A 1 99 ? 4.903 9.075 3.772 1.00 96.00 99 GLU A O 1
ATOM 761 N N . ASP A 1 100 ? 6.190 8.058 2.262 1.00 95.38 100 ASP A N 1
ATOM 762 C CA . ASP A 1 100 ? 5.653 8.814 1.132 1.00 95.38 100 ASP A CA 1
ATOM 763 C C . ASP A 1 100 ? 4.132 8.611 0.958 1.00 95.38 100 ASP A C 1
ATOM 765 O O . ASP A 1 100 ? 3.370 9.562 0.766 1.00 95.38 100 ASP A O 1
ATOM 769 N N . ARG A 1 101 ? 3.624 7.386 1.159 1.00 94.75 101 ARG A N 1
ATOM 770 C CA . ARG A 1 101 ? 2.168 7.133 1.200 1.00 94.75 101 ARG A CA 1
ATOM 771 C C . ARG A 1 101 ? 1.459 7.873 2.327 1.00 94.75 101 ARG A C 1
ATOM 773 O O . ARG A 1 101 ? 0.329 8.316 2.114 1.00 94.75 101 ARG A O 1
ATOM 780 N N . ARG A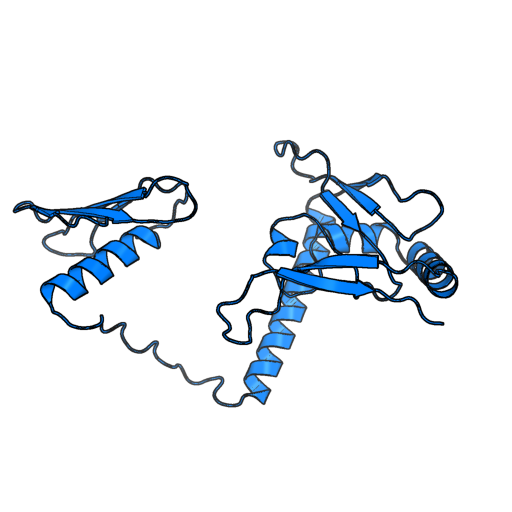 1 102 ? 2.088 8.018 3.498 1.00 95.44 102 ARG A N 1
ATOM 781 C CA . ARG A 1 102 ? 1.529 8.811 4.606 1.00 95.44 102 ARG A CA 1
ATOM 782 C C . ARG A 1 102 ? 1.449 10.287 4.239 1.00 95.44 102 ARG A C 1
ATOM 784 O O . ARG A 1 102 ? 0.422 10.905 4.510 1.00 95.44 102 ARG A O 1
ATOM 791 N N . LYS A 1 103 ? 2.472 10.830 3.574 1.00 94.31 103 LYS A N 1
ATOM 792 C CA . LYS A 1 103 ? 2.465 12.211 3.063 1.00 94.31 103 LYS A CA 1
ATOM 793 C C . LYS A 1 103 ? 1.366 12.417 2.024 1.00 94.31 103 LYS A C 1
ATOM 795 O O . LYS A 1 103 ? 0.488 13.253 2.226 1.00 94.31 103 LYS A O 1
ATOM 800 N N . ARG A 1 104 ? 1.301 11.561 0.998 1.00 92.25 104 ARG A N 1
ATOM 801 C CA . ARG A 1 104 ? 0.245 11.599 -0.033 1.00 92.25 104 ARG A CA 1
ATOM 802 C C . ARG A 1 104 ? -1.164 11.465 0.546 1.00 92.25 104 ARG A C 1
ATOM 804 O O . ARG A 1 104 ? -2.095 12.095 0.053 1.00 92.25 104 ARG A O 1
ATOM 811 N N . ALA A 1 105 ? -1.338 10.693 1.623 1.00 93.25 105 ALA A N 1
ATOM 812 C CA . ALA A 1 105 ? -2.615 10.592 2.331 1.00 93.25 105 ALA A CA 1
ATOM 813 C C . ALA A 1 105 ? -3.100 11.930 2.925 1.00 93.25 105 ALA A C 1
ATOM 815 O O . ALA A 1 105 ? -4.304 12.109 3.128 1.00 93.25 105 ALA A O 1
ATOM 816 N N . ILE A 1 106 ? -2.177 12.852 3.211 1.00 92.25 106 ILE A N 1
ATOM 817 C CA . ILE A 1 106 ? -2.440 14.196 3.739 1.00 92.25 106 ILE A CA 1
ATOM 818 C C . ILE A 1 106 ? -2.590 15.200 2.592 1.00 92.25 106 ILE A C 1
ATOM 820 O O . ILE A 1 106 ? -3.549 15.972 2.574 1.00 92.25 106 ILE A O 1
ATOM 824 N N . GLU A 1 107 ? -1.648 15.186 1.655 1.00 91.31 107 GLU A N 1
ATOM 825 C CA . GLU A 1 107 ? -1.478 16.228 0.638 1.00 91.31 107 GLU A CA 1
ATOM 826 C C . GLU A 1 107 ? -2.485 16.108 -0.509 1.00 91.31 107 GLU A C 1
ATOM 828 O O . GLU A 1 107 ? -2.998 17.114 -0.992 1.00 91.31 107 GLU A O 1
ATOM 833 N N . GLU A 1 108 ? -2.860 14.888 -0.903 1.00 89.38 108 GLU A N 1
ATOM 834 C CA . GLU A 1 108 ? -3.732 14.664 -2.062 1.00 89.38 108 GLU A CA 1
ATOM 835 C C . GLU A 1 108 ? -5.234 14.801 -1.755 1.00 89.38 108 GLU A C 1
ATOM 837 O O . GLU A 1 108 ? -6.078 14.272 -2.477 1.00 89.38 108 GLU A O 1
ATOM 842 N N . GLY A 1 109 ? -5.607 15.459 -0.655 1.00 88.38 109 GLY A N 1
ATOM 843 C CA . GLY A 1 109 ? -7.000 15.821 -0.375 1.00 88.38 109 GLY A CA 1
ATOM 844 C C . GLY A 1 109 ? -7.974 14.651 -0.166 1.00 88.38 109 GLY A C 1
ATOM 845 O O . GLY A 1 109 ? -9.186 14.873 -0.177 1.00 88.38 109 GLY A O 1
ATOM 846 N N . LEU A 1 110 ? -7.482 13.431 0.066 1.00 92.19 110 LEU A N 1
ATOM 847 C CA . LEU A 1 110 ? -8.288 12.228 0.311 1.00 92.19 110 LEU A CA 1
ATOM 848 C C . LEU A 1 110 ? -9.233 12.420 1.508 1.00 92.19 110 LEU A C 1
ATOM 850 O O . LEU A 1 110 ? -8.896 13.086 2.491 1.00 92.19 110 LEU A O 1
ATOM 854 N N . ARG A 1 111 ? -10.436 11.837 1.442 1.00 92.69 111 ARG A N 1
ATOM 855 C CA . ARG A 1 111 ? -11.443 11.949 2.514 1.00 92.69 111 ARG A CA 1
ATOM 856 C C . ARG A 1 111 ? -12.142 10.622 2.767 1.00 92.69 111 ARG A C 1
ATOM 858 O O . ARG A 1 111 ? -12.610 9.979 1.831 1.00 92.69 111 ARG A O 1
ATOM 865 N N . VAL A 1 112 ? -12.301 10.266 4.040 1.00 95.38 112 VAL A N 1
ATOM 866 C CA . VAL A 1 112 ? -13.211 9.194 4.464 1.00 95.38 112 VAL A CA 1
ATOM 867 C C . VAL A 1 112 ? -14.650 9.712 4.366 1.00 95.38 112 VAL A C 1
ATOM 869 O O . VAL A 1 112 ? -15.002 10.694 5.017 1.00 95.38 112 VAL A O 1
ATOM 872 N N . ARG A 1 113 ? -15.477 9.078 3.530 1.00 93.38 113 ARG A N 1
ATOM 873 C CA . ARG A 1 113 ? -16.888 9.444 3.299 1.00 93.38 113 ARG A CA 1
ATOM 874 C C . ARG A 1 113 ? -17.876 8.596 4.074 1.00 93.38 113 ARG A C 1
ATOM 876 O O . ARG A 1 113 ? -18.936 9.089 4.439 1.00 93.38 113 ARG A O 1
ATOM 883 N N . ARG A 1 114 ? -17.553 7.322 4.284 1.00 94.50 114 ARG A N 1
ATOM 884 C CA . ARG A 1 114 ? -18.382 6.393 5.057 1.00 94.50 114 ARG A CA 1
ATOM 885 C C . ARG A 1 114 ? -17.507 5.564 5.977 1.00 94.50 114 ARG A C 1
ATOM 887 O O . ARG A 1 114 ? -16.392 5.198 5.603 1.00 94.50 114 ARG A O 1
ATOM 894 N N . THR A 1 115 ? -18.050 5.271 7.148 1.00 96.00 115 THR A N 1
ATOM 895 C CA . THR A 1 115 ? -17.446 4.417 8.170 1.00 96.00 115 THR A CA 1
ATOM 896 C C . THR A 1 115 ? -18.296 3.161 8.369 1.00 96.00 115 THR A C 1
ATOM 898 O O . THR A 1 115 ? -19.486 3.177 8.033 1.00 96.00 115 THR A O 1
ATOM 901 N N . PRO A 1 116 ? -17.727 2.086 8.933 1.00 94.62 116 PRO A N 1
ATOM 902 C CA . PRO A 1 116 ? -18.475 0.871 9.218 1.00 94.62 116 PRO A CA 1
ATOM 903 C C . PRO A 1 116 ? -19.610 1.115 10.219 1.00 94.62 116 PRO A C 1
ATOM 905 O O . PRO A 1 116 ? -19.490 1.924 11.145 1.00 94.62 116 PRO A O 1
ATOM 908 N N . ALA A 1 117 ? -20.709 0.378 10.061 1.00 87.00 117 ALA A N 1
ATOM 909 C CA . ALA A 1 117 ? -21.764 0.328 11.065 1.00 87.00 117 ALA A CA 1
ATOM 910 C C . ALA A 1 117 ? -21.308 -0.530 12.259 1.00 87.00 117 ALA A C 1
ATOM 912 O O . ALA A 1 117 ? -20.754 -1.611 12.077 1.00 87.00 117 ALA A O 1
ATOM 913 N N . GLY A 1 118 ? -21.552 -0.062 13.486 1.00 84.94 118 GLY A N 1
ATOM 914 C CA . GLY A 1 118 ? -21.302 -0.851 14.700 1.00 84.94 118 GLY A CA 1
ATOM 915 C C . GLY A 1 118 ? -19.878 -0.788 15.265 1.00 84.94 118 GLY A C 1
ATOM 916 O O . GLY A 1 118 ? -19.598 -1.458 16.256 1.00 84.94 118 GLY A O 1
ATOM 917 N N . GLY A 1 119 ? -18.981 0.031 14.706 1.00 91.62 119 GLY A N 1
ATOM 918 C CA . GLY A 1 119 ? -17.664 0.251 15.300 1.00 91.62 119 GLY A CA 1
ATOM 919 C C . GLY A 1 119 ? -16.582 0.666 14.306 1.00 91.62 119 GLY A C 1
ATOM 920 O O . GLY A 1 119 ? -16.876 0.996 13.162 1.00 91.62 119 GLY A O 1
ATOM 921 N N . PRO A 1 120 ? -15.315 0.672 14.749 1.00 95.06 120 PRO A N 1
ATOM 922 C CA . PRO A 1 120 ? -14.175 1.025 13.908 1.00 95.06 120 PRO A CA 1
ATOM 923 C C . PRO A 1 120 ? -13.658 -0.139 13.037 1.00 95.06 120 PRO A C 1
ATOM 925 O O . PRO A 1 120 ? -12.770 0.075 12.216 1.00 95.06 120 PRO A O 1
ATOM 928 N N . LEU A 1 121 ? -14.186 -1.357 13.201 1.00 95.69 121 LEU A N 1
ATOM 929 C CA . LEU A 1 121 ? -13.881 -2.502 12.339 1.00 95.69 121 LEU A CA 1
ATOM 930 C C . LEU A 1 121 ? -14.870 -2.577 11.175 1.00 95.69 121 LEU A C 1
ATOM 932 O O . LEU A 1 121 ? -16.070 -2.398 11.376 1.00 95.69 121 LEU A O 1
ATOM 936 N N . GLY A 1 122 ? -14.374 -2.903 9.984 1.00 95.25 122 GLY A N 1
ATOM 937 C CA . GLY A 1 122 ? -15.168 -3.096 8.772 1.00 95.25 122 GLY A CA 1
ATOM 938 C C . GLY A 1 122 ? -14.735 -2.203 7.612 1.00 95.25 122 GLY A C 1
ATOM 939 O O . GLY A 1 122 ? -13.590 -1.753 7.546 1.00 95.25 122 GLY A O 1
ATOM 940 N N . ASP A 1 123 ? -15.671 -1.963 6.694 1.00 96.69 123 ASP A N 1
ATOM 941 C CA . ASP A 1 123 ? -15.415 -1.262 5.437 1.00 96.69 123 ASP A CA 1
ATOM 942 C C . ASP A 1 123 ? -15.587 0.261 5.561 1.00 96.69 123 ASP A C 1
ATOM 944 O O . ASP A 1 123 ? -16.652 0.775 5.907 1.00 96.69 123 ASP A O 1
ATOM 948 N N . TYR A 1 124 ? -14.535 0.985 5.196 1.00 97.38 124 TYR A N 1
ATOM 949 C CA . TYR A 1 124 ? -14.502 2.429 5.007 1.00 97.38 124 TYR A CA 1
ATOM 950 C C . TYR A 1 124 ? -14.571 2.760 3.516 1.00 97.38 124 TYR A C 1
ATOM 952 O O . TYR A 1 124 ? -14.036 2.035 2.675 1.00 97.38 124 TYR A O 1
ATOM 960 N N . ALA A 1 125 ? -15.191 3.892 3.186 1.00 95.94 125 ALA A N 1
ATOM 961 C CA . ALA A 1 125 ? -15.200 4.437 1.831 1.00 95.94 125 ALA A CA 1
ATOM 962 C C . ALA A 1 125 ? -14.325 5.694 1.775 1.00 95.94 125 ALA A C 1
ATOM 964 O O . ALA A 1 125 ? -14.600 6.655 2.495 1.00 95.94 125 ALA A O 1
ATOM 965 N N . VAL A 1 126 ? -13.298 5.699 0.924 1.00 95.38 126 VAL A N 1
ATOM 966 C CA . VAL A 1 126 ? -12.356 6.819 0.759 1.00 95.38 126 VAL A CA 1
ATOM 967 C C . VAL A 1 126 ? -12.489 7.414 -0.643 1.00 95.38 126 VAL A C 1
ATOM 969 O O . VAL A 1 126 ? -12.388 6.691 -1.632 1.00 95.38 126 VAL A O 1
ATOM 972 N N . THR A 1 127 ? -12.696 8.726 -0.759 1.00 91.44 127 THR A N 1
ATOM 973 C CA . THR A 1 127 ? -12.685 9.427 -2.057 1.00 91.44 127 THR A CA 1
ATOM 974 C C . THR A 1 127 ? -11.285 9.859 -2.443 1.00 91.44 127 THR A C 1
ATOM 976 O O . THR A 1 127 ? -10.534 10.312 -1.578 1.00 91.44 127 THR A O 1
ATOM 979 N N . SER A 1 128 ? -10.987 9.822 -3.747 1.00 85.31 128 SER A N 1
ATOM 980 C CA . SER A 1 128 ? -9.863 10.573 -4.317 1.00 85.31 128 SER A CA 1
ATOM 981 C C . SER A 1 128 ? -10.046 12.073 -4.061 1.00 85.31 128 SER A C 1
ATOM 983 O O . SER A 1 128 ? -11.182 12.548 -4.016 1.00 85.31 128 SER A O 1
ATOM 985 N N . GLY A 1 129 ? -8.949 12.811 -3.880 1.00 80.12 129 GLY A N 1
ATOM 986 C CA . GLY A 1 129 ? -8.993 14.275 -3.910 1.00 80.12 129 GLY A CA 1
ATOM 987 C C . GLY A 1 129 ? -8.949 14.858 -5.321 1.00 80.12 129 GLY A C 1
ATOM 988 O O . GLY A 1 129 ? -9.173 16.053 -5.470 1.00 80.12 129 GLY A O 1
ATOM 989 N N . ASP A 1 130 ? -8.707 14.034 -6.346 1.00 77.69 130 ASP A N 1
ATOM 990 C CA . ASP A 1 130 ? -8.777 14.439 -7.748 1.00 77.69 130 ASP A CA 1
ATOM 991 C C . ASP A 1 130 ? -10.249 14.454 -8.210 1.00 77.69 130 ASP A C 1
ATOM 993 O O . ASP A 1 130 ? -10.859 13.386 -8.339 1.00 77.69 130 ASP A O 1
ATOM 997 N N . PRO A 1 131 ? -10.841 15.636 -8.467 1.00 67.88 131 PRO A N 1
ATOM 998 C CA . PRO A 1 131 ? -12.244 15.754 -8.856 1.00 67.88 131 PRO A CA 1
ATOM 999 C C . PRO A 1 131 ? -12.521 15.201 -10.261 1.00 67.88 131 PRO A C 1
ATOM 1001 O O . PRO A 1 131 ? -13.679 14.973 -10.607 1.00 67.88 131 PRO A O 1
ATOM 1004 N N . THR A 1 132 ? -11.483 14.976 -11.076 1.00 68.31 132 THR A N 1
ATOM 1005 C CA . THR A 1 132 ? -11.615 14.430 -12.434 1.00 68.31 132 THR A CA 1
ATOM 1006 C C . THR A 1 132 ? -11.753 12.907 -12.436 1.00 68.31 132 THR A C 1
ATOM 1008 O O . THR A 1 132 ? -12.306 12.324 -13.374 1.00 68.31 132 THR A O 1
ATOM 1011 N N . ARG A 1 133 ? -11.321 12.238 -11.359 1.00 68.19 133 ARG A N 1
ATOM 1012 C CA . ARG A 1 133 ? -11.478 10.791 -11.199 1.00 68.19 133 ARG A CA 1
ATOM 1013 C C . ARG A 1 133 ? -12.899 10.464 -10.752 1.00 68.19 133 ARG A C 1
ATOM 1015 O O . ARG A 1 133 ? -13.244 10.579 -9.578 1.00 68.19 133 ARG A O 1
ATOM 1022 N N . LYS A 1 134 ? -13.710 9.960 -11.686 1.00 59.81 134 LYS A N 1
ATOM 1023 C CA . LYS A 1 134 ? -15.033 9.358 -11.427 1.00 59.81 134 LYS A CA 1
ATOM 1024 C C . LYS A 1 134 ? -14.915 8.003 -10.708 1.00 59.81 134 LYS A C 1
ATOM 1026 O O . LYS A 1 134 ? -15.335 6.980 -11.236 1.00 59.81 134 LYS A O 1
ATOM 1031 N N . THR A 1 135 ? -14.299 7.950 -9.529 1.00 62.22 135 THR A N 1
ATOM 1032 C CA . THR A 1 135 ? -14.268 6.724 -8.714 1.00 62.22 135 THR A CA 1
ATOM 1033 C C . THR A 1 135 ? -15.307 6.830 -7.603 1.00 62.22 135 THR A C 1
ATOM 1035 O O . THR A 1 135 ? -15.219 7.725 -6.763 1.00 62.22 135 THR A O 1
ATOM 1038 N N . GLU A 1 136 ? -16.270 5.902 -7.558 1.00 65.50 136 GLU A N 1
ATOM 1039 C CA . GLU A 1 136 ? -17.387 5.861 -6.593 1.00 65.50 136 GLU A CA 1
ATOM 1040 C C . GLU A 1 136 ? -16.972 5.490 -5.149 1.00 65.50 136 GLU A C 1
ATOM 1042 O O . GLU A 1 136 ? -17.765 4.929 -4.395 1.00 65.50 136 GLU A O 1
ATOM 1047 N N . ASN A 1 137 ? -15.767 5.880 -4.716 1.00 84.50 137 ASN A N 1
ATOM 1048 C CA . ASN A 1 137 ? -15.070 5.563 -3.458 1.00 84.50 137 ASN A CA 1
ATOM 1049 C C . ASN A 1 137 ? -14.246 4.259 -3.476 1.00 84.50 137 ASN A C 1
ATOM 1051 O O . ASN A 1 137 ? -14.749 3.181 -3.782 1.00 84.50 137 ASN A O 1
ATOM 1055 N N . TYR A 1 138 ? -12.989 4.342 -3.030 1.00 91.69 138 TYR A N 1
ATOM 1056 C CA . TYR A 1 138 ? -12.155 3.180 -2.721 1.00 91.69 138 TYR A CA 1
ATOM 1057 C C . TYR A 1 138 ? -12.629 2.528 -1.422 1.00 91.69 138 TYR A C 1
ATOM 1059 O O . TYR A 1 138 ? -12.809 3.208 -0.408 1.00 91.69 138 TYR A O 1
ATOM 1067 N N . ARG A 1 139 ? -12.809 1.204 -1.439 1.00 95.06 139 ARG A N 1
ATOM 1068 C CA . ARG A 1 139 ? -13.158 0.421 -0.249 1.00 95.06 139 ARG A CA 1
ATOM 1069 C C . ARG A 1 139 ? -11.891 0.031 0.510 1.00 95.06 139 ARG A C 1
ATOM 1071 O O . ARG A 1 139 ? -11.039 -0.658 -0.049 1.00 95.06 139 ARG A O 1
ATOM 1078 N N . VAL A 1 140 ? -11.803 0.437 1.775 1.00 97.38 140 VAL A N 1
ATOM 1079 C CA . VAL A 1 140 ? -10.734 0.062 2.712 1.00 97.38 140 VAL A CA 1
ATOM 1080 C C . VAL A 1 140 ? -11.339 -0.777 3.832 1.00 97.38 140 VAL A C 1
ATOM 1082 O O . VAL A 1 140 ? -12.141 -0.269 4.606 1.00 97.38 140 VAL A O 1
ATOM 1085 N N . ALA A 1 141 ? -10.961 -2.046 3.932 1.00 96.94 141 ALA A N 1
ATOM 1086 C CA . ALA A 1 141 ? -11.432 -2.945 4.978 1.00 96.94 141 ALA A CA 1
ATOM 1087 C C . ALA A 1 141 ? -10.411 -3.007 6.119 1.00 96.94 141 ALA A C 1
ATOM 1089 O O . ALA A 1 141 ? -9.241 -3.304 5.878 1.00 96.94 141 ALA A O 1
ATOM 1090 N N . VAL A 1 142 ? -10.855 -2.754 7.353 1.00 97.25 142 VAL A N 1
ATOM 1091 C CA . VAL A 1 142 ? -10.028 -2.823 8.568 1.00 97.25 142 VAL A CA 1
ATOM 1092 C C . VAL A 1 142 ? -10.552 -3.930 9.477 1.00 97.25 142 VAL A C 1
ATOM 1094 O O . VAL A 1 142 ? -11.730 -3.930 9.839 1.00 97.25 142 VAL A O 1
ATOM 1097 N N . ARG A 1 143 ? -9.692 -4.894 9.821 1.00 94.88 143 ARG A N 1
ATOM 1098 C CA . ARG A 1 143 ? -10.088 -6.150 10.487 1.00 94.88 143 ARG A CA 1
ATOM 1099 C C . ARG A 1 143 ? -9.457 -6.347 11.863 1.00 94.88 143 ARG A C 1
ATOM 1101 O O . ARG A 1 143 ? -10.051 -7.028 12.694 1.00 94.88 143 ARG A O 1
ATOM 1108 N N . ASP A 1 144 ? -8.319 -5.713 12.106 1.00 94.31 144 ASP A N 1
ATOM 1109 C CA . ASP A 1 144 ? -7.499 -5.855 13.305 1.00 94.31 144 ASP A CA 1
ATOM 1110 C C . ASP A 1 144 ? -6.858 -4.517 13.712 1.00 94.31 144 ASP A C 1
ATOM 1112 O O . ASP A 1 144 ? -6.786 -3.579 12.914 1.00 94.31 144 ASP A O 1
ATOM 1116 N N . ALA A 1 145 ? -6.403 -4.445 14.967 1.00 94.62 145 ALA A N 1
ATOM 1117 C CA . ALA A 1 145 ? -5.791 -3.262 15.582 1.00 94.62 145 ALA A CA 1
ATOM 1118 C C . ALA A 1 145 ? -4.429 -2.882 14.998 1.00 94.62 145 ALA A C 1
ATOM 1120 O O . ALA A 1 145 ? -4.094 -1.695 14.943 1.00 94.62 145 ALA A O 1
ATOM 1121 N N . ASP A 1 146 ? -3.690 -3.880 14.529 1.00 93.81 146 ASP A N 1
ATOM 1122 C CA . ASP A 1 146 ? -2.311 -3.745 14.071 1.00 93.81 146 ASP A CA 1
ATOM 1123 C C . ASP A 1 146 ? -2.229 -3.453 12.567 1.00 93.81 146 ASP A C 1
ATOM 1125 O O . ASP A 1 146 ? -1.153 -3.168 12.037 1.00 93.81 146 ASP A O 1
ATOM 1129 N N . TRP A 1 147 ? -3.389 -3.433 11.898 1.00 95.12 147 TRP A N 1
ATOM 1130 C CA . TRP A 1 147 ? -3.582 -3.235 10.464 1.00 95.12 147 TRP A CA 1
ATOM 1131 C C . TRP A 1 147 ? -2.915 -4.300 9.590 1.00 95.12 147 TRP A C 1
ATOM 1133 O O . TRP A 1 147 ? -2.745 -4.084 8.389 1.00 95.12 147 TRP A O 1
ATOM 1143 N N . VAL A 1 148 ? -2.564 -5.451 10.162 1.00 93.69 148 VAL A N 1
ATOM 1144 C CA . VAL A 1 148 ? -1.945 -6.576 9.446 1.00 93.69 148 VAL A CA 1
ATOM 1145 C C . VAL A 1 148 ? -2.901 -7.133 8.389 1.00 93.69 148 VAL A C 1
ATOM 1147 O O . VAL A 1 148 ? -2.485 -7.538 7.302 1.00 93.69 148 VAL A O 1
ATOM 1150 N N . HIS A 1 149 ? -4.201 -7.098 8.681 1.00 94.50 149 HIS A N 1
ATOM 1151 C CA . HIS A 1 149 ? -5.275 -7.558 7.813 1.00 94.50 149 HIS A CA 1
ATOM 1152 C C . HIS A 1 149 ? -6.096 -6.411 7.214 1.00 94.50 149 HIS A C 1
ATOM 1154 O O . HIS A 1 149 ? -7.237 -6.609 6.772 1.00 94.50 149 HIS A O 1
ATOM 1160 N N . ALA A 1 150 ? -5.525 -5.206 7.163 1.00 95.75 150 ALA A N 1
ATOM 1161 C CA . ALA A 1 150 ? -6.091 -4.120 6.381 1.00 95.75 150 ALA A CA 1
ATOM 1162 C C . ALA A 1 150 ? -5.954 -4.413 4.878 1.00 95.75 150 ALA A C 1
ATOM 1164 O O . ALA A 1 150 ? -4.934 -4.922 4.418 1.00 95.75 150 ALA A O 1
ATOM 1165 N N . SER A 1 151 ? -6.982 -4.089 4.095 1.00 95.81 151 SER A N 1
ATOM 1166 C CA . SER A 1 151 ? -6.944 -4.251 2.637 1.00 95.81 151 SER A CA 1
ATOM 1167 C C . SER A 1 151 ? -7.639 -3.101 1.926 1.00 95.81 151 SER A C 1
ATOM 1169 O O . SER A 1 151 ? -8.618 -2.557 2.436 1.00 95.81 151 SER A O 1
ATOM 1171 N N . CYS A 1 152 ? -7.183 -2.755 0.725 1.00 94.69 152 CYS A N 1
ATOM 1172 C CA . CYS A 1 152 ? -7.808 -1.727 -0.101 1.00 94.69 152 CYS A CA 1
ATOM 1173 C C . CYS A 1 152 ? -8.036 -2.235 -1.524 1.00 94.69 152 CYS A C 1
ATOM 1175 O O . CYS A 1 152 ? -7.163 -2.874 -2.093 1.00 94.69 152 CYS A O 1
ATOM 1177 N N . GLY A 1 153 ? -9.176 -1.901 -2.128 1.00 90.69 153 GLY A N 1
ATOM 1178 C CA . GLY A 1 153 ? -9.471 -2.256 -3.523 1.00 90.69 153 GLY A CA 1
ATOM 1179 C C . GLY A 1 153 ? -8.794 -1.368 -4.578 1.00 90.69 153 GLY A C 1
ATOM 1180 O O . GLY A 1 153 ? -9.241 -1.350 -5.719 1.00 90.69 153 GLY A O 1
ATOM 1181 N N . CYS A 1 154 ? -7.796 -0.552 -4.220 1.00 89.56 154 CYS A N 1
ATOM 1182 C CA . CYS A 1 154 ? -7.118 0.321 -5.181 1.00 89.56 154 CYS A CA 1
ATOM 1183 C C . CYS A 1 154 ? -5.946 -0.393 -5.864 1.00 89.56 154 CYS A C 1
ATOM 1185 O O . CYS A 1 154 ? -5.253 -1.180 -5.225 1.00 89.56 154 CYS A O 1
ATOM 1187 N N . VAL A 1 155 ? -5.654 -0.025 -7.116 1.00 87.00 155 VAL A N 1
ATOM 1188 C CA . VAL A 1 155 ? -4.549 -0.616 -7.897 1.00 87.00 155 VAL A CA 1
ATOM 1189 C C . VAL A 1 155 ? -3.216 -0.545 -7.151 1.00 87.00 155 VAL A C 1
ATOM 1191 O O . VAL A 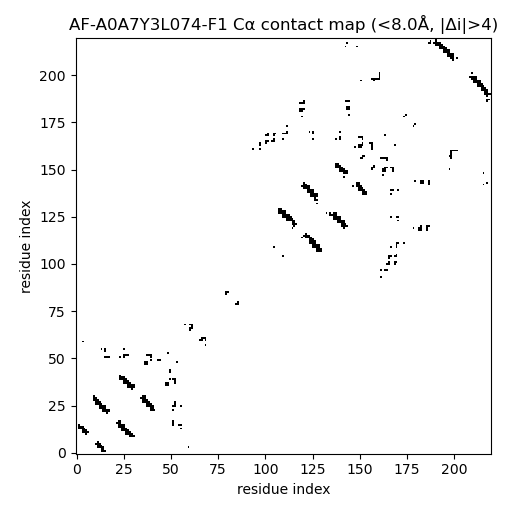1 155 ? -2.556 -1.564 -7.055 1.00 87.00 155 VAL A O 1
ATOM 1194 N N . ASP A 1 156 ? -2.877 0.601 -6.537 1.00 88.88 156 ASP A N 1
ATOM 1195 C CA . ASP A 1 156 ? -1.642 0.751 -5.743 1.00 88.88 156 ASP A CA 1
ATOM 1196 C C . ASP A 1 156 ? -1.491 -0.359 -4.696 1.00 88.88 156 ASP A C 1
ATOM 1198 O O . ASP A 1 156 ? -0.456 -1.007 -4.654 1.00 88.88 156 ASP A O 1
ATOM 1202 N N . PHE A 1 157 ? -2.530 -0.622 -3.894 1.00 91.56 157 PHE A N 1
ATOM 1203 C CA . PHE A 1 157 ? -2.512 -1.694 -2.900 1.00 91.56 157 PHE A CA 1
ATOM 1204 C C . PHE A 1 157 ? -2.396 -3.060 -3.566 1.00 91.56 157 PHE A C 1
ATOM 1206 O O . PHE A 1 157 ? -1.599 -3.864 -3.115 1.00 91.56 157 PHE A O 1
ATOM 1213 N N . MET A 1 158 ? -3.156 -3.304 -4.638 1.00 86.06 158 MET A N 1
ATOM 1214 C CA . MET A 1 158 ? -3.184 -4.599 -5.326 1.00 86.06 158 MET A CA 1
ATOM 1215 C C . MET A 1 158 ? -1.851 -4.973 -5.984 1.00 86.06 158 MET A C 1
ATOM 1217 O O . MET A 1 158 ? -1.582 -6.151 -6.189 1.00 86.06 158 MET A O 1
ATOM 1221 N N . THR A 1 159 ? -1.028 -3.983 -6.322 1.00 84.00 159 THR A N 1
ATOM 1222 C CA . THR A 1 159 ? 0.251 -4.189 -7.010 1.00 84.00 159 THR A CA 1
ATOM 1223 C C . THR A 1 159 ? 1.469 -3.954 -6.123 1.00 84.00 159 THR A C 1
ATOM 1225 O O . THR A 1 159 ? 2.585 -4.144 -6.594 1.00 84.00 159 THR A O 1
ATOM 1228 N N . ASN A 1 160 ? 1.288 -3.490 -4.882 1.00 84.56 160 ASN A N 1
ATOM 1229 C CA . ASN A 1 160 ? 2.388 -3.280 -3.942 1.00 84.56 160 ASN A CA 1
ATOM 1230 C C . ASN A 1 160 ? 2.428 -4.368 -2.862 1.00 84.56 160 ASN A C 1
ATOM 1232 O O . ASN A 1 160 ? 1.449 -5.060 -2.607 1.00 84.56 160 ASN A O 1
ATOM 1236 N N . GLU A 1 161 ? 3.569 -4.481 -2.185 1.00 87.69 161 GLU A N 1
ATOM 1237 C CA . GLU A 1 161 ? 3.810 -5.485 -1.135 1.00 87.69 161 GLU A CA 1
ATOM 1238 C C . GLU A 1 161 ? 4.055 -4.850 0.237 1.00 87.69 161 GLU A C 1
ATOM 1240 O O . GLU A 1 161 ? 4.601 -5.454 1.157 1.00 87.69 161 GLU A O 1
ATOM 1245 N N . LEU A 1 162 ? 3.646 -3.594 0.406 1.00 90.44 162 LEU A N 1
ATOM 1246 C CA . LEU A 1 162 ? 3.964 -2.808 1.597 1.00 90.44 162 LEU A CA 1
ATOM 1247 C C . LEU A 1 162 ? 2.936 -2.975 2.714 1.00 90.44 162 LEU A C 1
ATOM 1249 O O . LEU A 1 162 ? 3.158 -2.465 3.818 1.00 90.44 162 LEU A O 1
ATOM 1253 N N . GLY A 1 163 ? 1.823 -3.659 2.424 1.00 91.00 163 GLY A N 1
ATOM 1254 C CA . GLY A 1 163 ? 0.685 -3.827 3.329 1.00 91.00 163 GLY A CA 1
ATOM 1255 C C . GLY A 1 163 ? -0.112 -2.538 3.542 1.00 91.00 163 GLY A C 1
ATOM 1256 O O . GLY A 1 163 ? -0.925 -2.454 4.459 1.00 91.00 163 GLY A O 1
ATOM 1257 N N . THR A 1 164 ? 0.119 -1.507 2.723 1.00 95.25 164 THR A N 1
ATOM 1258 C CA . THR A 1 164 ? -0.566 -0.220 2.842 1.00 95.25 164 THR A CA 1
ATOM 1259 C C . THR A 1 164 ? -0.660 0.509 1.501 1.00 95.25 164 THR A C 1
ATOM 1261 O O . THR A 1 164 ? 0.036 0.211 0.537 1.00 95.25 164 THR A O 1
ATOM 1264 N N . CYS A 1 165 ? -1.552 1.488 1.440 1.00 95.62 165 CYS A N 1
ATOM 1265 C CA . CYS A 1 165 ? -1.698 2.448 0.351 1.00 95.62 165 CYS A CA 1
ATOM 1266 C C . CYS A 1 165 ? -2.084 3.799 0.964 1.00 95.62 165 CYS A C 1
ATOM 1268 O O . CYS A 1 165 ? -2.525 3.857 2.116 1.00 95.62 165 CYS A O 1
ATOM 1270 N N . LYS A 1 166 ? -2.036 4.886 0.191 1.00 95.31 166 LYS A N 1
ATOM 1271 C CA . LYS A 1 166 ? -2.479 6.205 0.687 1.00 95.31 166 LYS A CA 1
ATOM 1272 C C . LYS A 1 166 ? -3.927 6.224 1.209 1.00 95.31 166 LYS A C 1
ATOM 1274 O O . LYS A 1 166 ? -4.256 7.016 2.085 1.00 95.31 166 LYS A O 1
ATOM 1279 N N . HIS A 1 167 ? -4.796 5.328 0.729 1.00 96.38 167 HIS A N 1
ATOM 1280 C CA . HIS A 1 167 ? -6.166 5.197 1.241 1.00 96.38 167 HIS A CA 1
ATOM 1281 C C . HIS A 1 167 ? -6.206 4.558 2.636 1.00 96.38 167 HIS A C 1
ATOM 1283 O O . HIS A 1 167 ? -6.948 5.033 3.491 1.00 96.38 167 HIS A O 1
ATOM 1289 N N . ILE A 1 168 ? -5.394 3.525 2.891 1.00 97.44 168 ILE A N 1
ATOM 1290 C CA . ILE A 1 168 ? -5.256 2.917 4.226 1.00 97.44 168 ILE A CA 1
ATOM 1291 C C . ILE A 1 168 ? -4.662 3.938 5.199 1.00 97.44 168 ILE A C 1
ATOM 1293 O O . ILE A 1 168 ? -5.201 4.125 6.288 1.00 97.44 168 ILE A O 1
ATOM 1297 N N . GLU A 1 169 ? -3.622 4.664 4.784 1.00 97.88 169 GLU A N 1
ATOM 1298 C CA . GLU A 1 169 ? -3.032 5.738 5.591 1.00 97.88 169 GLU A CA 1
ATOM 1299 C C . GLU A 1 169 ? -4.032 6.880 5.862 1.00 97.88 169 GLU A C 1
ATOM 1301 O O . GLU A 1 169 ? -4.076 7.419 6.969 1.00 97.88 169 GLU A O 1
ATOM 1306 N N . CYS A 1 170 ? -4.917 7.199 4.909 1.00 97.56 170 CYS A N 1
ATOM 1307 C CA . CYS A 1 170 ? -6.015 8.148 5.118 1.00 97.56 170 CYS A CA 1
ATOM 1308 C C . CYS A 1 170 ? -6.980 7.672 6.219 1.00 97.56 170 CYS A C 1
ATOM 1310 O O . CYS A 1 170 ? -7.346 8.462 7.092 1.00 97.56 170 CYS A O 1
ATOM 1312 N N . VAL A 1 171 ? -7.352 6.383 6.239 1.00 97.94 171 VAL A N 1
ATOM 1313 C CA . VAL A 1 171 ? -8.203 5.821 7.306 1.00 97.94 171 VAL A CA 1
ATOM 1314 C C . VAL A 1 171 ? -7.461 5.781 8.648 1.00 97.94 171 VAL A C 1
ATOM 1316 O O . VAL A 1 171 ? -8.045 6.166 9.662 1.00 97.94 171 VAL A O 1
ATOM 1319 N N . ARG A 1 172 ? -6.173 5.401 8.675 1.00 97.31 172 ARG A N 1
ATOM 1320 C CA . ARG A 1 172 ? -5.325 5.464 9.885 1.00 97.31 172 ARG A CA 1
ATOM 1321 C C . ARG A 1 172 ? -5.326 6.868 10.485 1.00 97.31 172 ARG A C 1
ATOM 1323 O O . ARG A 1 172 ? -5.582 7.038 11.677 1.00 97.31 172 ARG A O 1
ATOM 1330 N N . ARG A 1 173 ? -5.100 7.882 9.646 1.00 96.31 173 ARG A N 1
ATOM 1331 C CA . ARG A 1 173 ? -5.133 9.295 10.039 1.00 96.31 173 ARG A CA 1
ATOM 1332 C C . ARG A 1 173 ? -6.514 9.717 10.536 1.00 96.31 173 ARG A C 1
ATOM 1334 O O . ARG A 1 173 ? -6.594 10.387 11.560 1.00 96.31 173 ARG A O 1
ATOM 1341 N N . TYR A 1 174 ? -7.576 9.343 9.823 1.00 96.69 174 TYR A N 1
ATOM 1342 C CA . TYR A 1 174 ? -8.955 9.666 10.196 1.00 96.69 174 TYR A CA 1
ATOM 1343 C C . TYR A 1 174 ? -9.317 9.120 11.581 1.00 96.69 174 TYR A C 1
ATOM 1345 O O . TYR A 1 174 ? -9.926 9.825 12.382 1.00 96.69 174 TYR A O 1
ATOM 1353 N N . LEU A 1 175 ? -8.918 7.880 11.876 1.00 96.31 175 LEU A N 1
ATOM 1354 C CA . LEU A 1 175 ? -9.153 7.260 13.176 1.00 96.31 175 LEU A CA 1
ATOM 1355 C C . LEU A 1 175 ? -8.322 7.915 14.284 1.00 96.31 175 LEU A C 1
ATOM 1357 O O . LEU A 1 175 ? -8.822 8.114 15.393 1.00 96.31 175 LEU A O 1
ATOM 1361 N N . GLY A 1 176 ? -7.068 8.269 13.998 1.00 95.94 176 GLY A N 1
ATOM 1362 C CA . GLY A 1 176 ? -6.175 8.891 14.970 1.00 95.94 176 GLY A CA 1
ATOM 1363 C C . GLY A 1 176 ? -6.012 8.053 16.246 1.00 95.94 176 GLY A C 1
ATOM 1364 O O . GLY A 1 176 ? -6.241 6.843 16.266 1.00 95.94 176 GLY A O 1
ATOM 1365 N N . LYS A 1 177 ? -5.617 8.702 17.347 1.00 95.19 177 LYS A N 1
ATOM 1366 C CA . LYS A 1 177 ? -5.351 8.013 18.624 1.00 95.19 177 LYS A CA 1
ATOM 1367 C C . LYS A 1 177 ? -6.611 7.407 19.247 1.00 95.19 177 LYS A C 1
ATOM 1369 O O . LYS A 1 177 ? -6.568 6.296 19.766 1.00 95.19 177 LYS A O 1
ATOM 1374 N N . GLU A 1 178 ? -7.729 8.125 19.189 1.00 93.31 178 GLU A N 1
ATOM 1375 C CA . GLU A 1 178 ? -8.982 7.669 19.796 1.00 93.31 178 GLU A CA 1
ATOM 1376 C C . GLU A 1 178 ? -9.615 6.525 18.998 1.00 93.31 178 GLU A C 1
ATOM 1378 O O . GLU A 1 178 ? -10.035 5.514 19.560 1.00 93.31 178 GLU A O 1
ATOM 1383 N N . GLY A 1 179 ? -9.606 6.625 17.668 1.00 93.94 179 GLY A N 1
ATOM 1384 C CA . GLY A 1 179 ? -10.021 5.534 16.798 1.00 93.94 179 GLY A CA 1
ATOM 1385 C C . GLY A 1 179 ? -9.149 4.296 16.979 1.00 93.94 179 GLY A C 1
ATOM 1386 O O . GLY A 1 179 ? -9.706 3.209 17.064 1.00 93.94 179 GLY A O 1
ATOM 1387 N N . ALA A 1 180 ? -7.827 4.439 17.144 1.00 94.62 180 ALA A N 1
ATOM 1388 C CA . ALA A 1 180 ? -6.933 3.312 17.426 1.00 94.62 180 ALA A CA 1
ATOM 1389 C C . ALA A 1 180 ? -7.292 2.582 18.734 1.00 94.62 180 ALA A C 1
ATOM 1391 O O . ALA A 1 180 ? -7.375 1.356 18.747 1.00 94.62 180 ALA A O 1
ATOM 1392 N N . ARG A 1 181 ? -7.599 3.315 19.816 1.00 95.75 181 ARG A N 1
ATOM 1393 C CA . ARG A 1 181 ? -8.076 2.717 21.081 1.00 95.75 181 ARG A CA 1
ATOM 1394 C C . ARG A 1 181 ? -9.389 1.964 20.899 1.00 95.75 181 ARG A C 1
ATOM 1396 O O . ARG A 1 181 ? -9.527 0.830 21.355 1.00 95.75 181 ARG A O 1
ATOM 1403 N N . ARG A 1 182 ? -10.348 2.574 20.197 1.00 95.56 182 ARG A N 1
ATOM 1404 C CA . ARG A 1 182 ? -11.627 1.930 19.869 1.00 95.56 182 ARG A CA 1
ATOM 1405 C C . ARG A 1 182 ? -11.416 0.685 19.011 1.00 95.56 182 ARG A C 1
ATOM 1407 O O . ARG A 1 182 ? -12.153 -0.283 19.177 1.00 95.56 182 ARG A O 1
ATOM 1414 N N . LEU A 1 183 ? -10.441 0.712 18.104 1.00 95.62 183 LEU A N 1
ATOM 1415 C CA . LEU A 1 183 ? -10.127 -0.394 17.209 1.00 95.62 183 LEU A CA 1
ATOM 1416 C C . LEU A 1 183 ? -9.498 -1.557 17.969 1.00 95.62 183 LEU A C 1
ATOM 1418 O O . LEU A 1 183 ? -9.966 -2.677 17.810 1.00 95.62 183 LEU A O 1
ATOM 1422 N N . ALA A 1 184 ? -8.574 -1.284 18.892 1.00 95.19 184 ALA A N 1
ATOM 1423 C CA . ALA A 1 184 ? -8.055 -2.277 19.831 1.00 95.19 184 ALA A CA 1
ATOM 1424 C C . ALA A 1 184 ? -9.175 -2.909 20.677 1.00 95.19 184 ALA A C 1
ATOM 1426 O O . ALA A 1 184 ? -9.309 -4.131 20.725 1.00 95.19 184 ALA A O 1
ATOM 1427 N N . ALA A 1 185 ? -10.050 -2.090 21.270 1.00 94.56 185 ALA A N 1
ATOM 1428 C CA . ALA A 1 185 ? -11.174 -2.585 22.065 1.00 94.56 185 ALA A CA 1
ATOM 1429 C C . ALA A 1 185 ? -12.203 -3.375 21.233 1.00 94.56 185 ALA A C 1
ATOM 1431 O O . ALA A 1 185 ? -12.858 -4.282 21.746 1.00 94.56 185 ALA A O 1
ATOM 1432 N N . ALA A 1 186 ? -12.411 -3.014 19.965 1.00 94.12 186 ALA A N 1
ATOM 1433 C CA . ALA A 1 186 ? -13.288 -3.749 19.057 1.00 94.12 186 ALA A CA 1
ATOM 1434 C C . ALA A 1 186 ? -12.649 -5.068 18.601 1.00 94.12 186 ALA A C 1
ATOM 1436 O O . ALA A 1 186 ? -13.329 -6.090 18.603 1.00 94.12 186 ALA A O 1
ATOM 1437 N N . ALA A 1 187 ? -11.354 -5.065 18.275 1.00 92.62 187 ALA A N 1
ATOM 1438 C CA . ALA A 1 187 ? -10.603 -6.249 17.865 1.00 92.62 187 ALA A CA 1
ATOM 1439 C C . ALA A 1 187 ? -10.569 -7.301 18.980 1.00 92.62 187 ALA A C 1
ATOM 1441 O O . ALA A 1 187 ? -10.895 -8.454 18.721 1.00 92.62 187 ALA A O 1
ATOM 1442 N N . ALA A 1 188 ? -10.319 -6.888 20.227 1.00 92.38 188 ALA A N 1
ATOM 1443 C CA . ALA A 1 188 ? -10.308 -7.779 21.392 1.00 92.38 188 ALA A CA 1
ATOM 1444 C C . ALA A 1 188 ? -11.666 -8.450 21.687 1.00 92.38 188 ALA A C 1
ATOM 1446 O O . ALA A 1 188 ? -11.721 -9.484 22.344 1.00 92.38 188 ALA A O 1
ATOM 1447 N N . ARG A 1 189 ? -12.777 -7.860 21.227 1.00 91.81 189 ARG A N 1
ATOM 1448 C CA . ARG A 1 189 ? -14.135 -8.404 21.413 1.00 91.81 189 ARG A CA 1
ATOM 1449 C C . ARG A 1 189 ? -14.670 -9.115 20.173 1.00 91.81 189 ARG A C 1
ATOM 1451 O O . ARG A 1 189 ? -15.706 -9.775 20.246 1.00 91.81 189 ARG A O 1
ATOM 1458 N N . SER A 1 190 ? -14.019 -8.945 19.027 1.00 89.19 190 SER A N 1
ATOM 1459 C CA . SER A 1 190 ? -14.482 -9.502 17.765 1.00 89.19 190 SER A CA 1
ATOM 1460 C C . SER A 1 190 ? -14.291 -11.014 17.756 1.00 89.19 190 SER A C 1
ATOM 1462 O O . SER A 1 190 ? -13.213 -11.513 18.044 1.00 89.19 190 SER A O 1
ATOM 1464 N N . ARG A 1 191 ? -15.331 -11.748 17.359 1.00 90.81 191 ARG A N 1
ATOM 1465 C CA . ARG A 1 191 ? -15.265 -13.190 17.049 1.00 90.81 191 ARG A CA 1
ATOM 1466 C C . ARG A 1 191 ? -15.407 -13.465 15.554 1.00 90.81 191 ARG A C 1
ATOM 1468 O O . ARG A 1 191 ? -15.626 -14.594 15.129 1.00 90.81 191 ARG A O 1
ATOM 1475 N N . ARG A 1 192 ? -15.335 -12.409 14.740 1.00 88.50 192 ARG A N 1
ATOM 1476 C CA . ARG A 1 192 ? -15.596 -12.479 13.307 1.00 88.50 192 ARG A CA 1
ATOM 1477 C C . ARG A 1 192 ? -14.351 -12.941 12.556 1.00 88.50 192 ARG A C 1
ATOM 1479 O O . ARG A 1 192 ? -13.427 -12.159 12.346 1.00 88.50 192 ARG A O 1
ATOM 1486 N N . VAL A 1 193 ? -14.379 -14.187 12.097 1.00 92.31 193 VAL A N 1
ATOM 1487 C CA . VAL A 1 193 ? -13.422 -14.704 11.112 1.00 92.31 193 VAL A CA 1
ATOM 1488 C C . VAL A 1 193 ? -13.696 -14.058 9.753 1.00 92.31 193 VAL A C 1
ATOM 1490 O O . VAL A 1 193 ? -14.850 -13.828 9.380 1.00 92.31 193 VAL A O 1
ATOM 1493 N N . SER A 1 194 ? -12.643 -13.757 8.999 1.00 90.38 194 SER A N 1
ATOM 1494 C CA . SER A 1 194 ? -12.781 -13.260 7.628 1.00 90.38 194 SER A CA 1
ATOM 1495 C C . SER A 1 194 ? -11.722 -13.836 6.702 1.00 90.38 194 SER A C 1
ATOM 1497 O O . SER A 1 194 ? -10.553 -13.889 7.077 1.00 90.38 194 SER A O 1
ATOM 1499 N N . ALA A 1 195 ? -12.133 -14.187 5.486 1.00 93.81 195 ALA A N 1
ATOM 1500 C CA . ALA A 1 195 ? -11.258 -14.538 4.374 1.00 93.81 195 ALA A CA 1
ATOM 1501 C C . ALA A 1 195 ? -11.312 -13.427 3.315 1.00 93.81 195 ALA A C 1
ATOM 1503 O O . ALA A 1 195 ? -12.383 -12.865 3.069 1.00 93.81 195 ALA A O 1
ATOM 1504 N N . TYR A 1 196 ? -10.173 -13.069 2.729 1.00 91.25 196 TYR A N 1
ATOM 1505 C CA . TYR A 1 196 ? -10.085 -12.008 1.725 1.00 91.25 196 TYR A CA 1
ATOM 1506 C C . TYR A 1 196 ? -8.873 -12.194 0.811 1.00 91.25 196 TYR A C 1
ATOM 1508 O O . TYR A 1 196 ? -7.932 -12.904 1.152 1.00 91.25 196 TYR A O 1
ATOM 1516 N N . VAL A 1 197 ? -8.908 -11.536 -0.345 1.00 87.38 197 VAL A N 1
ATOM 1517 C CA . VAL A 1 197 ? -7.824 -11.555 -1.331 1.00 87.38 197 VAL A CA 1
ATOM 1518 C C . VAL A 1 197 ? -6.837 -10.418 -1.048 1.00 87.38 197 VAL A C 1
ATOM 1520 O O . VAL A 1 197 ? -7.251 -9.308 -0.705 1.00 87.38 197 VAL A O 1
ATOM 1523 N N . SER A 1 198 ? -5.540 -10.701 -1.156 1.00 85.88 198 SER A N 1
ATOM 1524 C CA . SER A 1 198 ? -4.436 -9.762 -0.921 1.00 85.88 198 SER A CA 1
ATOM 1525 C C . SER A 1 198 ? -3.323 -9.983 -1.952 1.00 85.88 198 SER A C 1
ATOM 1527 O O . SER A 1 198 ? -3.186 -11.112 -2.422 1.00 85.88 198 SER A O 1
ATOM 1529 N N . PRO A 1 199 ? -2.495 -8.969 -2.271 1.00 82.81 199 PRO A N 1
ATOM 1530 C CA . PRO A 1 199 ? -1.280 -9.185 -3.051 1.00 82.81 199 PRO A CA 1
ATOM 1531 C C . PRO A 1 199 ? -0.372 -10.208 -2.373 1.00 82.81 199 PRO A C 1
ATOM 1533 O O . PRO A 1 199 ? -0.219 -10.191 -1.143 1.00 82.81 199 PRO A O 1
ATOM 1536 N N . ARG A 1 200 ? 0.237 -11.069 -3.184 1.00 75.56 200 ARG A N 1
ATOM 1537 C CA . ARG A 1 200 ? 1.298 -11.989 -2.772 1.00 75.56 200 ARG A CA 1
ATOM 1538 C C . ARG A 1 200 ? 2.658 -11.294 -2.879 1.00 75.56 200 ARG A C 1
ATOM 1540 O O . ARG A 1 200 ? 2.865 -10.501 -3.789 1.00 75.56 200 ARG A O 1
ATOM 1547 N N . ALA A 1 201 ? 3.590 -11.631 -1.987 1.00 72.31 201 ALA A N 1
ATOM 1548 C CA . ALA A 1 201 ? 4.970 -11.164 -2.101 1.00 72.31 201 ALA A CA 1
ATOM 1549 C C . ALA A 1 201 ? 5.652 -11.750 -3.360 1.00 72.31 201 ALA A C 1
ATOM 1551 O O . ALA A 1 201 ? 5.687 -12.974 -3.532 1.00 72.31 201 ALA A O 1
ATOM 1552 N N . SER A 1 202 ? 6.140 -10.895 -4.261 1.00 66.69 202 SER A N 1
ATOM 1553 C CA . SER A 1 202 ? 6.750 -11.261 -5.550 1.00 66.69 202 SER A CA 1
ATOM 1554 C C . SER A 1 202 ? 8.254 -11.518 -5.453 1.00 66.69 202 SER A C 1
ATOM 1556 O O . SER A 1 202 ? 8.847 -12.075 -6.380 1.00 66.69 202 SER A O 1
ATOM 1558 N N . ASP A 1 203 ? 8.858 -11.214 -4.302 1.00 57.94 203 ASP A N 1
ATOM 1559 C CA . ASP A 1 203 ? 10.276 -11.422 -3.983 1.00 57.94 203 ASP A CA 1
ATOM 1560 C C . ASP A 1 203 ? 10.743 -12.891 -4.074 1.00 57.94 203 ASP A C 1
ATOM 1562 O O . ASP A 1 203 ? 11.944 -13.164 -4.077 1.00 57.94 203 ASP A O 1
ATOM 1566 N N . ARG A 1 204 ? 9.815 -13.850 -4.206 1.00 55.12 204 ARG A N 1
ATOM 1567 C CA . ARG A 1 204 ? 10.096 -15.297 -4.199 1.00 55.12 204 ARG A CA 1
ATOM 1568 C C . ARG A 1 204 ? 10.115 -16.006 -5.558 1.00 55.12 204 ARG A C 1
ATOM 1570 O O . ARG A 1 204 ? 10.091 -17.235 -5.566 1.00 55.12 204 ARG A O 1
ATOM 1577 N N . LEU A 1 205 ? 10.220 -15.293 -6.687 1.00 48.38 205 LEU A N 1
ATOM 1578 C CA . LEU A 1 205 ? 10.458 -15.891 -8.023 1.00 48.38 205 LEU A CA 1
ATOM 1579 C C . LEU A 1 205 ? 9.493 -17.047 -8.372 1.00 48.38 205 LEU A C 1
ATOM 1581 O O . LEU A 1 205 ? 9.914 -18.104 -8.846 1.00 48.38 205 LEU A O 1
ATOM 1585 N N . ARG A 1 206 ? 8.188 -16.888 -8.126 1.00 49.75 206 ARG A N 1
ATOM 1586 C CA . ARG A 1 206 ? 7.195 -17.904 -8.512 1.00 49.75 206 ARG A CA 1
ATOM 1587 C C . ARG A 1 206 ? 6.234 -17.354 -9.554 1.00 49.75 206 ARG A C 1
ATOM 1589 O O . ARG A 1 206 ? 5.581 -16.345 -9.318 1.00 49.75 206 ARG A O 1
ATOM 1596 N N . PHE A 1 207 ? 6.123 -18.054 -10.683 1.00 51.62 207 PHE A N 1
ATOM 1597 C CA . PHE A 1 207 ? 5.076 -17.870 -11.694 1.00 51.62 207 PHE A CA 1
ATOM 1598 C C . PHE A 1 207 ? 3.723 -18.384 -11.158 1.00 51.62 207 PHE A C 1
ATOM 1600 O O . PHE A 1 207 ? 3.133 -19.315 -11.699 1.00 51.62 207 PHE A O 1
ATOM 1607 N N . GLU A 1 208 ? 3.264 -17.832 -10.037 1.00 56.16 208 GLU A N 1
ATOM 1608 C CA . GLU A 1 208 ? 1.988 -18.156 -9.392 1.00 56.16 208 GLU A CA 1
ATOM 1609 C C . GLU A 1 208 ? 1.037 -16.949 -9.468 1.00 56.16 208 GLU A C 1
ATOM 1611 O O . GLU A 1 208 ? 1.434 -15.853 -9.866 1.00 56.16 208 GLU A O 1
ATOM 1616 N N . ALA A 1 209 ? -0.238 -17.149 -9.113 1.00 57.34 209 ALA A N 1
ATOM 1617 C CA . ALA A 1 209 ? -1.221 -16.067 -9.079 1.00 57.34 209 ALA A CA 1
ATOM 1618 C C . ALA A 1 209 ? -0.712 -14.889 -8.221 1.00 57.34 209 ALA A C 1
ATOM 1620 O O . ALA A 1 209 ? -0.229 -15.095 -7.107 1.00 57.34 209 ALA A O 1
ATOM 1621 N N . ALA A 1 210 ? -0.860 -13.659 -8.732 1.00 71.00 210 ALA A N 1
ATOM 1622 C CA . ALA A 1 210 ? -0.427 -12.416 -8.071 1.00 71.00 210 ALA A CA 1
ATOM 1623 C C . ALA A 1 210 ? -1.158 -12.133 -6.741 1.00 71.00 210 ALA A C 1
ATOM 1625 O O . ALA A 1 210 ? -0.802 -11.222 -5.995 1.00 71.00 210 ALA A O 1
ATOM 1626 N N . GLU A 1 211 ? -2.181 -12.928 -6.444 1.00 79.25 211 GLU A N 1
ATOM 1627 C CA . GLU A 1 211 ? -3.062 -12.791 -5.304 1.00 79.25 211 GLU A CA 1
ATOM 1628 C C . GLU A 1 211 ? -3.012 -14.044 -4.416 1.00 79.25 211 GLU A C 1
ATOM 1630 O O . GLU A 1 211 ? -2.801 -15.170 -4.877 1.00 79.25 211 GLU A O 1
ATOM 1635 N N . GLU A 1 212 ? -3.243 -13.859 -3.121 1.00 84.25 212 GLU A N 1
ATOM 1636 C CA . GLU A 1 212 ? -3.393 -14.931 -2.141 1.00 84.25 212 GLU A CA 1
ATOM 1637 C C . GLU A 1 212 ? -4.655 -14.743 -1.293 1.00 84.25 212 GLU A C 1
ATOM 1639 O O . GLU A 1 212 ? -5.110 -13.621 -1.050 1.00 84.25 212 GLU A O 1
ATOM 1644 N N . ILE A 1 213 ? -5.219 -15.857 -0.815 1.00 89.25 213 ILE A N 1
ATOM 1645 C CA . ILE A 1 213 ? -6.318 -15.841 0.152 1.00 89.25 213 ILE A CA 1
ATOM 1646 C C . ILE A 1 213 ? -5.712 -15.735 1.550 1.00 89.25 213 ILE A C 1
ATOM 1648 O O . ILE A 1 213 ? -5.030 -16.649 2.012 1.00 89.25 213 ILE A O 1
ATOM 1652 N N . ARG A 1 214 ? -5.996 -14.633 2.242 1.00 91.19 214 ARG A N 1
ATOM 1653 C CA . ARG A 1 214 ? -5.634 -14.428 3.645 1.00 91.19 214 ARG A CA 1
ATOM 1654 C C . ARG A 1 214 ? -6.826 -14.671 4.549 1.00 91.19 214 ARG A C 1
ATOM 1656 O O . ARG A 1 214 ? -7.954 -14.283 4.241 1.00 91.19 214 ARG A O 1
ATOM 1663 N N . PHE A 1 215 ? -6.542 -15.248 5.709 1.00 93.19 215 PHE A N 1
ATOM 1664 C CA . PHE A 1 215 ? -7.500 -15.418 6.791 1.00 93.19 215 PHE A CA 1
ATOM 1665 C C . PHE A 1 215 ? -7.108 -14.512 7.951 1.00 93.19 215 PHE A C 1
ATOM 1667 O O . PHE A 1 215 ? -5.955 -14.485 8.369 1.00 93.19 215 PHE A O 1
ATOM 1674 N N . HIS A 1 216 ? -8.084 -13.785 8.477 1.00 93.31 216 HIS A N 1
ATOM 1675 C CA . HIS A 1 216 ? -7.991 -13.152 9.782 1.00 93.31 216 HIS A CA 1
ATOM 1676 C C . HIS A 1 216 ? -8.876 -13.933 10.748 1.00 93.31 216 HIS A C 1
ATOM 1678 O O . HIS A 1 216 ? -10.095 -14.025 10.550 1.00 93.31 216 HIS A O 1
ATOM 1684 N N . VAL A 1 217 ? -8.242 -14.489 11.775 1.00 92.94 217 VAL A N 1
ATOM 1685 C CA . VAL A 1 217 ? -8.889 -15.177 12.888 1.00 92.94 217 VAL A CA 1
ATOM 1686 C C . VAL A 1 217 ? -8.615 -14.335 14.135 1.00 92.94 217 VAL A C 1
ATOM 1688 O O . VAL A 1 217 ? -7.453 -14.226 14.524 1.00 92.94 217 VAL A O 1
ATOM 1691 N N . PRO A 1 218 ? -9.638 -13.699 14.733 1.00 87.44 218 PRO A N 1
ATOM 1692 C CA . PRO A 1 218 ? -9.452 -12.927 15.955 1.00 87.44 218 PRO A CA 1
ATOM 1693 C C . PRO A 1 218 ? -8.898 -13.793 17.098 1.00 87.44 218 PRO A C 1
ATOM 1695 O O . PRO A 1 218 ? -9.177 -14.997 17.126 1.00 87.44 218 PRO A O 1
ATOM 1698 N N . PRO A 1 219 ? -8.160 -13.202 18.053 1.00 80.75 219 PRO A N 1
ATOM 1699 C CA . PRO A 1 219 ? -7.685 -13.925 19.227 1.00 80.75 219 PRO A CA 1
ATOM 1700 C C . PRO A 1 219 ? -8.858 -14.529 20.024 1.00 80.75 219 PRO A C 1
ATOM 1702 O O . PRO A 1 219 ? -9.955 -13.962 20.074 1.00 80.75 219 PRO A O 1
ATOM 1705 N N . ALA A 1 220 ? -8.622 -15.717 20.591 1.00 70.69 220 ALA A N 1
ATOM 1706 C CA . ALA A 1 220 ? -9.603 -16.491 21.355 1.00 70.69 220 ALA A CA 1
ATOM 1707 C C . ALA A 1 220 ? -9.943 -15.864 22.717 1.00 70.69 220 ALA A C 1
ATOM 1709 O O . ALA A 1 220 ? -9.111 -15.122 23.274 1.00 70.69 220 ALA A O 1
#

pLDDT: mean 83.59, std 14.51, range [34.22, 97.94]